Protein AF-A0A7S0R367-F1 (afdb_monomer_lite)

Radius of gyration: 34.99 Å; chains: 1; bounding box: 67×69×87 Å

Structure (mmCIF, N/CA/C/O backbone):
data_AF-A0A7S0R367-F1
#
_entry.id   AF-A0A7S0R367-F1
#
loop_
_atom_site.group_PDB
_atom_site.id
_atom_site.type_symbol
_atom_site.label_atom_id
_atom_site.label_alt_id
_atom_site.label_comp_id
_atom_site.label_asym_id
_atom_site.label_entity_id
_atom_site.label_seq_id
_atom_site.pdbx_PDB_ins_code
_atom_site.Cartn_x
_atom_site.Cartn_y
_atom_site.Cartn_z
_atom_site.occupancy
_atom_site.B_iso_or_equiv
_atom_site.auth_seq_id
_atom_site.auth_comp_id
_atom_site.auth_asym_id
_atom_site.auth_atom_id
_atom_site.pdbx_PDB_model_num
ATOM 1 N N . MET A 1 1 ? 7.361 -35.852 14.700 1.00 39.00 1 MET A N 1
ATOM 2 C CA . MET A 1 1 ? 6.882 -35.717 16.091 1.00 39.00 1 MET A CA 1
ATOM 3 C C . MET A 1 1 ? 5.449 -35.225 16.032 1.00 39.00 1 MET A C 1
ATOM 5 O O . MET A 1 1 ? 5.222 -34.092 15.642 1.00 39.00 1 MET A O 1
ATOM 9 N N . THR A 1 2 ? 4.489 -36.109 16.278 1.00 37.50 2 THR A N 1
ATOM 10 C CA . THR A 1 2 ? 3.053 -35.808 16.245 1.00 37.50 2 THR A CA 1
ATOM 11 C C . THR A 1 2 ? 2.622 -35.394 17.649 1.00 37.50 2 THR A C 1
ATOM 13 O O . THR A 1 2 ? 2.605 -36.235 18.549 1.00 37.50 2 THR A O 1
ATOM 16 N N . SER A 1 3 ? 2.343 -34.108 17.864 1.00 44.28 3 SER A N 1
ATOM 17 C CA . SER A 1 3 ? 1.790 -33.624 19.130 1.00 44.28 3 SER A CA 1
ATOM 18 C C . SER A 1 3 ? 0.394 -34.218 19.328 1.00 44.28 3 SER A C 1
ATOM 20 O O . SER A 1 3 ? -0.449 -34.173 18.431 1.00 44.28 3 SER A O 1
ATOM 22 N N . LYS A 1 4 ? 0.154 -34.829 20.494 1.00 57.72 4 LYS A N 1
ATOM 23 C CA . LYS A 1 4 ? -1.199 -35.236 20.883 1.00 57.72 4 LYS A CA 1
ATOM 24 C C . LYS A 1 4 ? -2.059 -33.972 21.025 1.00 57.72 4 LYS A C 1
ATOM 26 O O . LYS A 1 4 ? -1.587 -33.018 21.645 1.00 57.72 4 LYS A O 1
ATOM 31 N N . PRO A 1 5 ? -3.289 -33.947 20.485 1.00 58.41 5 PRO A N 1
ATOM 32 C CA . PRO A 1 5 ? -4.220 -32.860 20.755 1.00 58.41 5 PRO A CA 1
ATOM 33 C C . PRO A 1 5 ? -4.496 -32.813 22.263 1.00 58.41 5 PRO A C 1
ATOM 35 O O . PRO A 1 5 ? -4.835 -33.832 22.867 1.00 58.41 5 PRO A O 1
ATOM 38 N N . GLY A 1 6 ? -4.264 -31.649 22.871 1.00 65.44 6 GLY A N 1
ATOM 39 C CA . GLY A 1 6 ? -4.518 -31.424 24.291 1.00 65.44 6 GLY A CA 1
ATOM 40 C C . GLY A 1 6 ? -6.017 -31.481 24.617 1.00 65.44 6 GLY A C 1
ATOM 41 O O . GLY A 1 6 ? -6.842 -31.287 23.719 1.00 65.44 6 GLY A O 1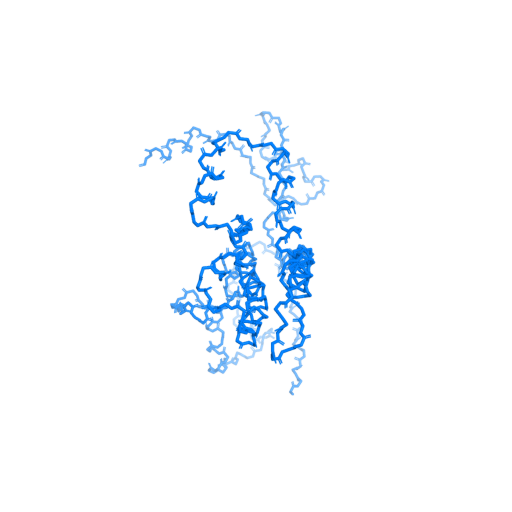
ATOM 42 N N . PRO A 1 7 ? -6.382 -31.761 25.880 1.00 68.00 7 PRO A N 1
ATOM 43 C CA . PRO A 1 7 ? -7.773 -31.759 26.316 1.00 68.00 7 PRO A CA 1
ATOM 44 C C . PRO A 1 7 ? -8.417 -30.38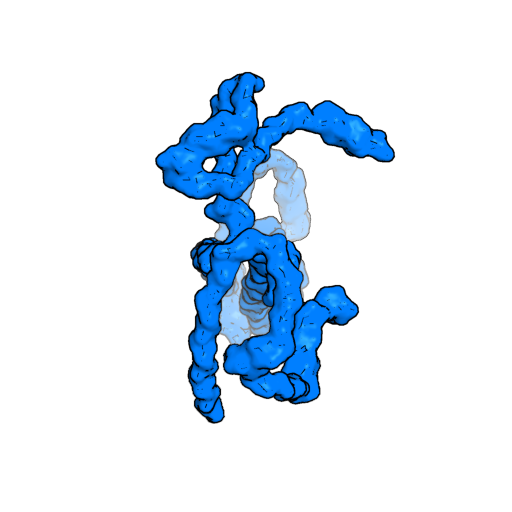8 26.073 1.00 68.00 7 PRO A C 1
ATOM 46 O O . PRO A 1 7 ? -7.798 -29.344 26.283 1.00 68.00 7 PRO A O 1
ATOM 49 N N . SER A 1 8 ? -9.666 -30.398 25.608 1.00 62.41 8 SER A N 1
ATOM 50 C CA . SER A 1 8 ? -10.466 -29.190 25.410 1.00 62.41 8 SER A CA 1
ATOM 51 C C . SER A 1 8 ? -10.676 -28.470 26.750 1.00 62.41 8 SER A C 1
ATOM 53 O O . SER A 1 8 ? -11.064 -29.133 27.716 1.00 62.41 8 SER A O 1
ATOM 55 N N . PRO A 1 9 ? -10.440 -27.147 26.829 1.00 67.81 9 PRO A N 1
ATOM 56 C CA . PRO A 1 9 ? -10.566 -26.405 28.077 1.00 67.81 9 PRO A CA 1
ATOM 57 C C . PRO A 1 9 ? -12.016 -26.429 28.597 1.00 67.81 9 PRO A C 1
ATOM 59 O O . PRO A 1 9 ? -12.952 -26.418 27.790 1.00 67.81 9 PRO A O 1
ATOM 62 N N . PRO A 1 10 ? -12.220 -26.467 29.927 1.00 67.50 10 PRO A N 1
ATOM 63 C CA . PRO A 1 10 ? -13.552 -26.431 30.518 1.00 67.50 10 PRO A CA 1
ATOM 64 C C . PRO A 1 10 ? -14.265 -25.097 30.218 1.00 67.50 10 PRO A C 1
ATOM 66 O O . PRO A 1 10 ? -13.603 -24.074 30.017 1.00 67.50 10 PRO A O 1
ATOM 69 N N . PRO A 1 11 ? -15.612 -25.089 30.181 1.00 66.56 11 PRO A N 1
ATOM 70 C CA . PRO A 1 11 ? -16.392 -23.884 29.922 1.00 66.56 11 PRO A CA 1
ATOM 71 C C . PRO A 1 11 ? -16.113 -22.812 30.981 1.00 66.56 11 PRO A C 1
ATOM 73 O O . PRO A 1 11 ? -16.044 -23.105 32.176 1.00 66.56 11 PRO A O 1
ATOM 76 N N . ALA A 1 12 ? -15.947 -21.566 30.529 1.00 57.69 12 ALA A N 1
ATOM 77 C CA . ALA A 1 12 ? -15.666 -20.438 31.407 1.00 57.69 12 ALA A CA 1
ATOM 78 C C . ALA A 1 12 ? -16.817 -20.241 32.415 1.00 57.69 12 ALA A C 1
ATOM 80 O O . ALA A 1 12 ? -17.984 -20.251 32.010 1.00 57.69 12 ALA A O 1
ATOM 81 N N . PRO A 1 13 ? -16.523 -20.060 33.715 1.00 56.72 13 PRO A N 1
ATOM 82 C CA . PRO A 1 13 ? -17.556 -19.858 34.721 1.00 56.72 13 PRO A CA 1
ATOM 83 C C . PRO A 1 13 ? -18.300 -18.545 34.451 1.00 56.72 13 PRO A C 1
ATOM 85 O O . PRO A 1 13 ? -17.723 -17.459 34.490 1.00 56.72 13 PRO A O 1
ATOM 88 N N . SER A 1 14 ? -19.600 -18.648 34.179 1.00 53.53 14 SER A N 1
ATOM 89 C CA . SER A 1 14 ? -20.510 -17.516 34.003 1.00 53.53 14 SER A CA 1
ATOM 90 C C . SER A 1 14 ? -20.825 -16.895 35.367 1.00 53.53 14 SER A C 1
ATOM 92 O O . SER A 1 14 ? -21.828 -17.222 36.001 1.00 53.53 14 SER A O 1
ATOM 94 N N . GLY A 1 15 ? -19.932 -16.045 35.869 1.00 54.00 15 GLY A N 1
ATOM 95 C CA . GLY A 1 15 ? -20.101 -15.394 37.163 1.00 54.00 15 GLY A CA 1
ATOM 96 C C . GLY A 1 15 ? -19.224 -14.157 37.291 1.00 54.00 15 GLY A C 1
ATOM 97 O O . GLY A 1 15 ? -18.002 -14.240 37.241 1.00 54.00 15 GLY A O 1
ATOM 98 N N . VAL A 1 16 ? -19.881 -13.011 37.452 1.00 51.69 16 VAL A N 1
ATOM 99 C CA . VAL A 1 16 ? -19.312 -11.668 37.602 1.00 51.69 16 VAL A CA 1
ATOM 100 C C . VAL A 1 16 ? -18.147 -11.651 38.600 1.00 51.69 16 VAL A C 1
ATOM 102 O O . VAL A 1 16 ? -18.322 -11.946 39.780 1.00 51.69 16 VAL A O 1
ATOM 105 N N . PHE A 1 17 ? -16.967 -11.298 38.084 1.00 50.25 17 PHE A N 1
ATOM 106 C CA . PHE A 1 17 ? -15.731 -10.878 38.753 1.00 50.25 17 PHE A CA 1
ATOM 107 C C . PHE A 1 17 ? -15.748 -10.840 40.295 1.00 50.25 17 PHE A C 1
ATOM 109 O O . PHE A 1 17 ? -15.768 -9.785 40.926 1.00 50.25 17 PHE A O 1
ATOM 116 N N . LYS A 1 18 ? -15.586 -12.008 40.911 1.00 51.91 18 LYS A N 1
ATOM 117 C CA . LYS A 1 18 ? -14.734 -12.158 42.092 1.00 51.91 18 LYS A CA 1
ATOM 118 C C . LYS A 1 18 ? -13.655 -13.145 41.691 1.00 51.91 18 LYS A C 1
ATOM 120 O O . LYS A 1 18 ? -13.923 -14.340 41.633 1.00 51.91 18 LYS A O 1
ATOM 125 N N . GLN A 1 19 ? -12.459 -12.652 41.368 1.00 55.91 19 GLN A N 1
ATOM 126 C CA . GLN A 1 19 ? -11.283 -13.510 41.225 1.00 55.91 19 GLN A CA 1
ATOM 127 C C . GLN A 1 19 ? -10.945 -14.077 42.608 1.00 55.91 19 GLN A C 1
ATOM 129 O O . GLN A 1 19 ? -10.087 -13.574 43.327 1.00 55.91 19 GLN A O 1
ATOM 134 N N . ALA A 1 20 ? -11.689 -15.105 43.010 1.00 60.06 20 ALA A N 1
ATOM 135 C CA . ALA A 1 20 ? -11.217 -16.063 43.979 1.00 60.06 20 ALA A CA 1
ATOM 136 C C . ALA A 1 20 ? -9.989 -16.706 43.340 1.00 60.06 20 ALA A C 1
ATOM 138 O O . ALA A 1 20 ? -10.079 -17.254 42.239 1.00 60.06 20 ALA A O 1
ATOM 139 N N . TYR A 1 21 ? -8.835 -16.555 43.982 1.00 67.56 21 TYR A N 1
ATOM 140 C CA . TYR A 1 21 ? -7.642 -17.301 43.617 1.00 67.56 21 TYR A CA 1
ATOM 141 C C . TYR A 1 21 ? -8.044 -18.773 43.467 1.00 67.56 21 TYR A C 1
ATOM 143 O O . TYR A 1 21 ? -8.548 -19.371 44.418 1.00 67.56 21 TYR A O 1
ATOM 151 N N . LEU A 1 22 ? -7.910 -19.316 42.254 1.00 71.38 22 LEU A N 1
ATOM 152 C CA . LEU A 1 22 ? -8.149 -20.734 42.009 1.00 71.38 22 LEU A CA 1
ATOM 153 C C . LEU A 1 22 ? -7.162 -21.516 42.869 1.00 71.38 22 LEU A C 1
ATOM 155 O O . LEU A 1 22 ? -5.975 -21.180 42.918 1.00 71.38 22 LEU A O 1
ATOM 159 N N . ASN A 1 23 ? -7.662 -22.523 43.580 1.00 82.69 23 ASN A N 1
ATOM 160 C CA . ASN A 1 23 ? -6.810 -23.331 44.427 1.00 82.69 23 ASN A CA 1
ATOM 161 C C . ASN A 1 23 ? -5.806 -24.083 43.541 1.00 82.69 23 ASN A C 1
ATOM 163 O O . ASN A 1 23 ? -6.154 -24.562 42.461 1.00 82.69 23 ASN A O 1
ATOM 167 N N . SER A 1 24 ? -4.544 -24.149 43.965 1.00 78.25 24 SER A N 1
ATOM 168 C CA . SER A 1 24 ? -3.465 -24.701 43.129 1.00 78.25 24 SER A CA 1
ATOM 169 C C . SER A 1 24 ? -3.715 -26.157 42.715 1.00 78.25 24 SER A C 1
ATOM 171 O O . SER A 1 24 ? -3.363 -26.545 41.604 1.00 78.25 24 SER A O 1
ATOM 173 N N . GLU A 1 25 ? -4.398 -26.928 43.565 1.00 83.00 25 GLU A N 1
ATOM 174 C CA . GLU A 1 25 ? -4.812 -28.307 43.290 1.00 83.00 25 GLU A CA 1
ATOM 175 C C . GLU A 1 25 ? -5.803 -28.392 42.117 1.00 83.00 25 GLU A C 1
ATOM 177 O O . GLU A 1 25 ? -5.625 -29.227 41.230 1.00 83.00 25 GLU A O 1
ATOM 182 N N . ASP A 1 26 ? -6.778 -27.480 42.044 1.00 81.69 26 ASP A N 1
ATOM 183 C CA . ASP A 1 26 ? -7.771 -27.435 40.961 1.00 81.69 26 ASP A CA 1
ATOM 184 C C . ASP A 1 26 ? -7.113 -27.074 39.620 1.00 81.69 26 ASP A C 1
ATOM 186 O O . ASP A 1 26 ? -7.440 -27.630 38.569 1.00 81.69 26 ASP A O 1
ATOM 190 N N . VAL A 1 27 ? -6.133 -26.163 39.648 1.00 77.56 27 VAL A N 1
ATOM 191 C CA . VAL A 1 27 ? -5.357 -25.783 38.458 1.00 77.56 27 VAL A CA 1
ATOM 192 C C . VAL A 1 27 ? -4.515 -26.962 37.966 1.00 77.56 27 VAL A C 1
ATOM 194 O O . VAL A 1 27 ? -4.503 -27.241 36.767 1.00 77.56 27 VAL A O 1
ATOM 197 N N . LEU A 1 28 ? -3.854 -27.690 38.870 1.00 80.69 28 LEU A N 1
ATOM 198 C CA . LEU A 1 28 ? -3.074 -28.885 38.530 1.00 80.69 28 LEU A CA 1
ATOM 199 C C . LEU A 1 28 ? -3.960 -30.021 38.002 1.00 80.69 28 LEU A C 1
ATOM 201 O O . LEU A 1 28 ? -3.538 -30.761 37.116 1.00 80.69 28 LEU A O 1
ATOM 205 N N . GLN A 1 29 ? -5.198 -30.149 38.486 1.00 82.62 29 GLN A N 1
ATOM 206 C CA . GLN A 1 29 ? -6.131 -31.163 37.993 1.00 82.62 29 GLN A CA 1
ATOM 207 C C . GLN A 1 29 ? -6.586 -30.885 36.552 1.00 82.62 29 GLN A C 1
ATOM 209 O O . GLN A 1 29 ? -6.737 -31.820 35.766 1.00 82.62 29 GLN A O 1
ATOM 214 N N . VAL A 1 30 ? -6.782 -29.612 36.188 1.00 80.81 30 VAL A N 1
ATOM 215 C CA . VAL A 1 30 ? -7.213 -29.219 34.835 1.00 80.81 30 VAL A CA 1
ATOM 216 C C . VAL A 1 30 ? -6.045 -29.168 33.848 1.00 80.81 30 VAL A C 1
ATOM 218 O O . VAL A 1 30 ? -6.178 -29.634 32.716 1.00 80.81 30 VAL A O 1
ATOM 221 N N . TYR A 1 31 ? -4.910 -28.597 34.253 1.00 78.94 31 TYR A N 1
ATOM 222 C CA . TYR A 1 31 ? -3.787 -28.301 33.356 1.00 78.94 31 TYR A CA 1
ATOM 223 C C . TYR A 1 31 ? -2.607 -29.278 33.484 1.00 78.94 31 TYR A C 1
ATOM 225 O O . TYR A 1 31 ? -1.708 -29.246 32.642 1.00 78.94 31 TYR A O 1
ATOM 233 N N . GLY A 1 32 ? -2.628 -30.173 34.475 1.00 89.00 32 GLY A N 1
ATOM 234 C CA . GLY A 1 32 ? -1.550 -31.119 34.767 1.00 89.00 32 GLY A CA 1
ATOM 235 C C . GLY A 1 32 ? -0.410 -30.511 35.589 1.00 89.00 32 GLY A C 1
ATOM 236 O O . GLY A 1 32 ? -0.455 -29.347 35.988 1.00 89.00 32 GLY A O 1
ATOM 237 N N . GLU A 1 33 ? 0.633 -31.311 35.841 1.00 87.31 33 GLU A N 1
ATOM 238 C CA . GLU A 1 33 ? 1.870 -30.821 36.457 1.00 87.31 33 GLU A CA 1
ATOM 239 C C . GLU A 1 33 ? 2.525 -29.763 35.567 1.00 87.31 33 GLU A C 1
ATOM 241 O O . GLU A 1 33 ? 2.711 -29.956 34.362 1.00 87.31 33 GLU A O 1
ATOM 246 N N . TRP A 1 34 ? 2.895 -28.634 36.170 1.00 83.19 34 TRP A N 1
ATOM 247 C CA . TRP A 1 34 ? 3.627 -27.600 35.459 1.00 83.19 34 TRP A CA 1
ATOM 248 C C . TRP A 1 34 ? 5.013 -28.121 35.078 1.00 83.19 34 TRP A C 1
ATOM 250 O O . TRP A 1 34 ? 5.847 -28.404 35.938 1.00 83.19 34 TRP A O 1
ATOM 260 N N . VAL A 1 35 ? 5.264 -28.217 33.776 1.00 87.62 35 VAL A N 1
ATOM 261 C CA . VAL A 1 35 ? 6.594 -28.504 33.245 1.00 87.62 35 VAL A CA 1
ATOM 262 C C . VAL A 1 35 ? 7.254 -27.167 32.903 1.00 87.62 35 VAL A C 1
ATOM 264 O O . VAL A 1 35 ? 6.678 -26.406 32.116 1.00 87.62 35 VAL A O 1
ATOM 267 N N . PRO A 1 36 ? 8.437 -26.848 33.465 1.00 87.56 36 PRO A N 1
ATOM 268 C CA . PRO A 1 36 ? 9.155 -25.642 33.082 1.00 87.56 36 PRO A CA 1
ATOM 269 C C . PRO A 1 36 ? 9.416 -25.656 31.571 1.00 87.56 36 PRO A C 1
ATOM 271 O O . PRO A 1 36 ? 9.851 -26.686 31.045 1.00 87.56 36 PRO A O 1
ATOM 274 N N . PRO A 1 37 ? 9.164 -24.542 30.856 1.00 88.56 37 PRO A N 1
ATOM 275 C CA . PRO A 1 37 ? 9.486 -24.467 29.440 1.00 88.56 37 PRO A CA 1
ATOM 276 C C . PRO A 1 37 ? 10.985 -24.686 29.254 1.00 88.56 37 PRO A C 1
ATOM 278 O O . PRO A 1 37 ? 11.798 -24.253 30.077 1.00 88.56 37 PRO A O 1
ATOM 281 N N . SER A 1 38 ? 11.359 -25.339 28.157 1.00 95.06 38 SER A N 1
ATOM 282 C CA . SER A 1 38 ? 12.775 -25.450 27.812 1.00 95.06 38 SER A CA 1
ATOM 283 C C . SER A 1 38 ? 13.382 -24.055 27.634 1.00 95.06 38 SER A C 1
ATOM 285 O O . SER A 1 38 ? 12.693 -23.123 27.223 1.00 95.06 38 SER A O 1
ATOM 287 N N . GLU A 1 39 ? 14.680 -23.890 27.900 1.00 93.44 39 GLU A N 1
ATOM 288 C CA . GLU A 1 39 ? 15.356 -22.587 27.775 1.00 93.44 39 GLU A CA 1
ATOM 289 C C . GLU A 1 39 ? 15.143 -21.953 26.388 1.00 93.44 39 GLU A C 1
ATOM 291 O O . GLU A 1 39 ? 14.904 -20.753 26.276 1.00 93.44 39 GLU A O 1
ATOM 296 N N . LYS A 1 40 ? 15.118 -22.774 25.329 1.00 92.69 40 LYS A N 1
ATOM 297 C CA . LYS A 1 40 ? 14.822 -22.325 23.962 1.00 92.69 40 LYS A CA 1
ATOM 298 C C . LYS A 1 40 ? 13.388 -21.825 23.803 1.00 92.69 40 LYS A C 1
ATOM 300 O O . LYS A 1 40 ? 13.175 -20.792 23.180 1.00 92.69 40 LYS A O 1
ATOM 305 N N . GLU A 1 41 ? 12.401 -22.530 24.349 1.00 88.12 41 GLU A N 1
ATOM 306 C CA . GLU A 1 41 ? 11.001 -22.084 24.311 1.00 88.12 41 GLU A CA 1
ATOM 307 C C . GLU A 1 41 ? 10.788 -20.838 25.165 1.00 88.12 41 GLU A C 1
ATOM 309 O O . GLU A 1 41 ? 10.048 -19.944 24.762 1.00 88.12 41 GLU A O 1
ATOM 314 N N . ALA A 1 42 ? 11.463 -20.753 26.313 1.00 86.81 42 ALA A N 1
ATOM 315 C CA . ALA A 1 42 ? 11.452 -19.580 27.170 1.00 86.81 42 ALA A CA 1
ATOM 316 C C . ALA A 1 42 ? 12.050 -18.370 26.444 1.00 86.81 42 ALA A C 1
ATOM 318 O O . ALA A 1 42 ? 11.422 -17.318 26.445 1.00 86.81 42 ALA A O 1
ATOM 319 N N . GLN A 1 43 ? 13.184 -18.526 25.752 1.00 86.75 43 GLN A N 1
ATOM 320 C CA . GLN A 1 43 ? 13.782 -17.473 24.923 1.00 86.75 43 GLN A CA 1
ATOM 321 C C . GLN A 1 43 ? 12.875 -17.070 23.756 1.00 86.75 43 GLN A C 1
ATOM 323 O O . GLN A 1 43 ? 12.659 -15.883 23.540 1.00 86.75 43 GLN A O 1
ATOM 328 N N . VAL A 1 44 ? 12.289 -18.027 23.027 1.00 83.94 44 VAL A N 1
ATOM 329 C CA . VAL A 1 44 ? 11.355 -17.721 21.927 1.00 83.94 44 VAL A CA 1
ATOM 330 C C . VAL A 1 44 ? 10.130 -16.979 22.451 1.00 83.94 44 VAL A C 1
ATOM 332 O O . VAL A 1 44 ? 9.723 -15.978 21.867 1.00 83.94 44 VAL A O 1
ATOM 335 N N . LYS A 1 45 ? 9.549 -17.435 23.565 1.00 84.50 45 LYS A N 1
ATOM 336 C CA . LYS A 1 45 ? 8.388 -16.790 24.179 1.00 84.50 45 LYS A CA 1
ATOM 337 C C . LYS A 1 45 ? 8.744 -15.410 24.719 1.00 84.50 45 LYS A C 1
ATOM 339 O O . LYS A 1 45 ? 7.969 -14.493 24.492 1.00 84.50 45 LYS A O 1
ATOM 344 N N . TYR A 1 46 ? 9.908 -15.264 25.354 1.00 81.44 46 TYR A N 1
ATOM 345 C CA . TYR A 1 46 ? 10.444 -13.992 25.833 1.00 81.44 46 TYR A CA 1
ATOM 346 C C . TYR A 1 46 ? 10.623 -13.006 24.681 1.00 81.44 46 TYR A C 1
ATOM 348 O O . TYR A 1 46 ? 10.038 -11.935 24.731 1.00 81.44 46 TYR A O 1
ATOM 356 N N . HIS A 1 47 ? 11.309 -13.387 23.600 1.00 78.38 47 HIS A N 1
ATOM 357 C CA . HIS A 1 47 ? 11.436 -12.533 22.418 1.00 78.38 47 HIS A CA 1
ATOM 358 C C . HIS A 1 47 ? 10.080 -12.219 21.781 1.00 78.38 47 HIS A C 1
ATOM 360 O O . HIS A 1 47 ? 9.872 -11.107 21.327 1.00 78.38 47 HIS A O 1
ATOM 366 N N . THR A 1 48 ? 9.131 -13.160 21.775 1.00 75.81 48 THR A N 1
ATOM 367 C CA . THR A 1 48 ? 7.790 -12.921 21.211 1.00 75.81 48 THR A CA 1
ATOM 368 C C . THR A 1 48 ? 6.940 -11.984 22.078 1.00 75.81 48 THR A C 1
ATOM 370 O O . THR A 1 48 ? 6.022 -11.358 21.555 1.00 75.81 48 THR A O 1
ATOM 373 N N . SER A 1 49 ? 7.191 -11.915 23.390 1.00 73.12 49 SER A N 1
ATOM 374 C CA . SER A 1 49 ? 6.416 -11.097 24.333 1.00 73.12 49 SER A CA 1
ATOM 375 C C . SER A 1 49 ? 7.106 -9.807 24.784 1.00 73.12 49 SER A C 1
ATOM 377 O O . SER A 1 49 ? 6.428 -8.926 25.298 1.00 73.12 49 SER A O 1
ATOM 379 N N . HIS A 1 50 ? 8.426 -9.696 24.617 1.00 71.00 50 HIS A N 1
ATOM 380 C CA . HIS A 1 50 ? 9.252 -8.545 25.009 1.00 71.00 50 HIS A CA 1
ATOM 381 C C . HIS A 1 50 ? 9.922 -7.878 23.803 1.00 71.00 50 HIS A C 1
ATOM 383 O O . HIS A 1 50 ? 10.898 -7.143 23.959 1.00 71.00 50 HIS A O 1
ATOM 389 N N . THR A 1 51 ? 9.374 -8.092 22.607 1.00 59.62 51 THR A N 1
ATOM 390 C CA . THR A 1 51 ? 9.786 -7.465 21.346 1.00 59.62 51 THR A CA 1
ATOM 391 C C . THR A 1 51 ? 9.969 -5.946 21.471 1.00 59.62 51 THR A C 1
ATOM 393 O O . THR A 1 51 ? 10.862 -5.381 20.856 1.00 59.62 51 THR A O 1
ATOM 396 N N . HIS A 1 52 ? 9.214 -5.289 22.353 1.00 57.19 52 HIS A N 1
ATOM 397 C CA . HIS A 1 52 ? 9.240 -3.838 22.562 1.00 57.19 52 HIS A CA 1
ATOM 398 C C . HIS A 1 52 ? 10.536 -3.275 23.186 1.00 57.19 52 HIS A C 1
ATOM 400 O O . HIS A 1 52 ? 10.742 -2.061 23.138 1.00 57.19 52 HIS A O 1
ATOM 406 N N . HIS A 1 53 ? 11.370 -4.107 23.824 1.00 58.94 53 HIS A N 1
ATOM 407 C CA . HIS A 1 53 ? 12.521 -3.643 24.617 1.00 58.94 53 HIS A CA 1
ATOM 408 C C . HIS A 1 53 ? 13.883 -3.885 23.969 1.00 58.94 53 HIS A C 1
ATOM 410 O O . HIS A 1 53 ? 14.855 -3.232 24.356 1.00 58.94 53 HIS A O 1
ATOM 416 N N . ASP A 1 54 ? 13.958 -4.764 22.973 1.00 60.75 54 ASP A N 1
ATOM 417 C CA . ASP A 1 54 ? 15.167 -4.910 22.177 1.00 60.75 54 ASP A CA 1
ATOM 418 C C . ASP A 1 54 ? 15.192 -3.768 21.159 1.00 60.75 54 ASP A C 1
ATOM 420 O O . ASP A 1 54 ? 14.265 -3.591 20.368 1.00 60.75 54 ASP A O 1
ATOM 424 N N . THR A 1 55 ? 16.240 -2.942 21.186 1.00 59.06 55 THR A N 1
ATOM 425 C CA . THR A 1 55 ? 16.455 -1.932 20.148 1.00 59.06 55 THR A CA 1
ATOM 426 C C . THR A 1 55 ? 16.531 -2.640 18.805 1.00 59.06 55 THR A C 1
ATOM 428 O O . THR A 1 55 ? 17.542 -3.268 18.490 1.00 59.06 55 THR A O 1
ATOM 431 N N . TYR A 1 56 ? 15.456 -2.560 18.026 1.00 60.81 56 TYR A N 1
ATOM 432 C CA . TYR A 1 56 ? 15.428 -3.117 16.687 1.00 60.81 56 TYR A CA 1
ATOM 433 C C . TYR A 1 56 ? 16.525 -2.461 15.859 1.00 60.81 56 TYR A C 1
ATOM 435 O O . TYR A 1 56 ? 16.463 -1.269 15.544 1.00 60.81 56 TYR A O 1
ATOM 443 N N . GLU A 1 57 ? 17.526 -3.243 15.468 1.00 75.81 57 GLU A N 1
ATOM 444 C CA . GLU A 1 57 ? 18.378 -2.834 14.367 1.00 75.81 57 GLU A CA 1
ATOM 445 C C . GLU A 1 57 ? 17.482 -2.669 13.136 1.00 75.81 57 GLU A C 1
ATOM 447 O O . GLU A 1 57 ? 16.762 -3.585 12.731 1.00 75.81 57 GLU A O 1
ATOM 452 N N . VAL A 1 58 ? 17.510 -1.481 12.529 1.00 76.12 58 VAL A N 1
ATOM 453 C CA . VAL A 1 58 ? 16.665 -1.135 11.371 1.00 76.12 58 VAL A CA 1
ATOM 454 C C . VAL A 1 58 ? 16.838 -2.141 10.220 1.00 76.12 58 VAL A C 1
ATOM 456 O O . VAL A 1 58 ? 15.917 -2.360 9.439 1.00 76.12 58 VAL A O 1
ATOM 459 N N . SER A 1 59 ? 18.001 -2.791 10.138 1.00 78.81 59 SER A N 1
ATOM 460 C CA . SER A 1 59 ? 18.340 -3.823 9.155 1.00 78.81 59 SER A CA 1
ATOM 461 C C . SER A 1 59 ? 17.669 -5.182 9.394 1.00 78.81 59 SER A C 1
ATOM 463 O O . SER A 1 59 ? 17.510 -5.943 8.439 1.00 78.81 59 SER A O 1
ATOM 465 N N . THR A 1 60 ? 17.291 -5.514 10.632 1.00 81.50 60 THR A N 1
ATOM 466 C CA . THR A 1 60 ? 16.736 -6.831 10.995 1.00 81.50 60 THR A CA 1
ATOM 467 C C . THR A 1 60 ? 15.228 -6.804 11.223 1.00 81.50 60 THR A C 1
ATOM 469 O O . THR A 1 60 ? 14.589 -7.856 11.135 1.00 81.50 60 THR A O 1
ATOM 472 N N . CYS A 1 61 ? 14.654 -5.617 11.447 1.00 81.44 61 CYS A N 1
ATOM 473 C CA . CYS A 1 61 ? 13.219 -5.424 11.632 1.00 81.44 61 CYS A CA 1
ATOM 474 C C . CYS A 1 61 ? 12.430 -5.927 10.415 1.00 81.44 61 CYS A C 1
ATOM 476 O O . CYS A 1 61 ? 12.587 -5.447 9.286 1.00 81.44 61 CYS A O 1
ATOM 478 N N . LYS A 1 62 ? 11.560 -6.917 10.636 1.00 84.38 62 LYS A N 1
ATOM 479 C CA . LYS A 1 62 ? 10.666 -7.422 9.595 1.00 84.38 62 LYS A CA 1
ATOM 480 C C . LYS A 1 62 ? 9.387 -6.602 9.609 1.00 84.38 62 LYS A C 1
ATOM 482 O O . LYS A 1 62 ? 8.878 -6.208 10.649 1.00 84.38 62 LYS A O 1
ATOM 487 N N . THR A 1 63 ? 8.768 -6.444 8.442 1.00 84.44 63 THR A N 1
ATOM 488 C CA . THR A 1 63 ? 7.467 -5.763 8.328 1.00 84.44 63 THR A CA 1
ATOM 489 C C . THR A 1 63 ? 6.369 -6.401 9.185 1.00 84.44 63 THR A C 1
ATOM 491 O O . THR A 1 63 ? 5.425 -5.718 9.554 1.00 84.44 63 THR A O 1
ATOM 494 N N . GLY A 1 64 ? 6.486 -7.692 9.520 1.00 79.69 64 GLY A N 1
ATOM 495 C CA . GLY A 1 64 ? 5.559 -8.379 10.425 1.00 79.69 64 GLY A CA 1
ATOM 496 C C . GLY A 1 64 ? 5.710 -7.990 11.899 1.00 79.69 64 GLY A C 1
ATOM 497 O O . GLY A 1 64 ? 4.751 -8.139 12.653 1.00 79.69 64 GLY A O 1
ATOM 498 N N . ASP A 1 65 ? 6.864 -7.455 12.297 1.00 81.19 65 ASP A N 1
ATOM 499 C CA . ASP A 1 65 ? 7.113 -6.996 13.668 1.00 81.19 65 ASP A CA 1
ATOM 500 C C . ASP A 1 65 ? 6.368 -5.674 13.928 1.00 81.19 65 ASP A C 1
ATOM 502 O O . ASP A 1 65 ? 5.931 -5.397 15.039 1.00 81.19 65 ASP A O 1
ATOM 506 N N . LEU A 1 66 ? 6.068 -4.917 12.864 1.00 82.81 66 LEU A N 1
ATOM 507 C CA . LEU A 1 66 ? 5.289 -3.675 12.917 1.00 82.81 66 LEU A CA 1
ATOM 508 C C . LEU A 1 66 ? 3.787 -3.881 13.161 1.00 82.81 66 LEU A C 1
ATOM 510 O O . LEU A 1 66 ? 3.043 -2.903 13.235 1.00 82.81 66 LEU A O 1
ATOM 514 N N . LYS A 1 67 ? 3.322 -5.131 13.293 1.00 77.31 67 LYS A N 1
ATOM 515 C CA . LYS A 1 67 ? 1.922 -5.446 13.624 1.00 77.31 67 LYS A CA 1
ATOM 516 C C . LYS A 1 67 ? 1.463 -4.778 14.925 1.00 77.31 67 LYS A C 1
ATOM 518 O O . LYS A 1 67 ? 0.279 -4.500 15.080 1.00 77.31 67 LYS A O 1
ATOM 523 N N . GLU A 1 68 ? 2.395 -4.519 15.841 1.00 76.75 68 GLU A N 1
ATOM 524 C CA . GLU A 1 68 ? 2.136 -3.926 17.156 1.00 76.75 68 GLU A CA 1
ATOM 525 C C . GLU A 1 68 ? 1.698 -2.458 17.061 1.00 76.75 68 GLU A C 1
ATOM 527 O O . GLU A 1 68 ? 0.861 -2.013 17.838 1.00 76.75 68 GLU A O 1
ATOM 532 N N . PHE A 1 69 ? 2.169 -1.725 16.045 1.00 84.56 69 PHE A N 1
ATOM 533 C CA . PHE A 1 69 ? 1.725 -0.354 15.753 1.00 84.56 69 PHE A CA 1
ATOM 534 C C . PHE A 1 69 ? 0.362 -0.309 15.048 1.00 84.56 69 PHE A C 1
ATOM 536 O O . PHE A 1 69 ? -0.140 0.756 14.680 1.00 84.56 69 PHE A O 1
ATOM 543 N N . GLY A 1 70 ? -0.243 -1.473 14.830 1.00 84.75 70 GLY A N 1
ATOM 544 C CA . GLY A 1 70 ? -1.518 -1.634 14.167 1.00 84.75 70 GLY A CA 1
ATOM 545 C C . GLY A 1 70 ? -1.393 -2.015 12.689 1.00 84.75 70 GLY A C 1
ATOM 546 O O . GLY A 1 70 ? -0.365 -1.806 12.033 1.00 84.75 70 GLY A O 1
ATOM 547 N N . PRO A 1 71 ? -2.481 -2.562 12.128 1.00 82.25 71 PRO A N 1
ATOM 548 C CA . PRO A 1 71 ? -2.489 -3.126 10.782 1.00 82.25 71 PRO A CA 1
ATOM 549 C C . PRO A 1 71 ? -2.223 -2.092 9.682 1.00 82.25 71 PRO A C 1
ATOM 551 O O . PRO A 1 71 ? -1.645 -2.430 8.650 1.00 82.25 71 PRO A O 1
ATOM 554 N N . ALA A 1 72 ? -2.601 -0.829 9.906 1.00 84.75 72 ALA A N 1
ATOM 555 C CA . ALA A 1 72 ? -2.390 0.253 8.949 1.00 84.75 72 ALA A CA 1
ATOM 556 C C . ALA A 1 72 ? -0.897 0.544 8.719 1.00 84.75 72 ALA A C 1
ATOM 558 O O . ALA A 1 72 ? -0.459 0.632 7.571 1.00 84.75 72 ALA A O 1
ATOM 559 N N . HIS A 1 73 ? -0.104 0.626 9.793 1.00 88.00 73 HIS A N 1
ATOM 560 C CA . HIS A 1 73 ? 1.342 0.836 9.701 1.00 88.00 73 HIS A CA 1
ATOM 561 C C . HIS A 1 73 ? 2.016 -0.334 8.985 1.00 88.00 73 HIS A C 1
ATOM 563 O O . HIS A 1 73 ? 2.778 -0.132 8.041 1.00 88.00 73 HIS A O 1
ATOM 569 N N . MET A 1 74 ? 1.666 -1.567 9.360 1.00 85.50 74 MET A N 1
ATOM 570 C CA . MET A 1 74 ? 2.156 -2.767 8.684 1.00 85.50 74 MET A CA 1
ATOM 571 C C . MET A 1 74 ? 1.869 -2.725 7.169 1.00 85.50 74 MET A C 1
ATOM 573 O O . MET A 1 74 ? 2.773 -2.957 6.363 1.00 85.50 74 MET A O 1
ATOM 577 N N . LEU A 1 75 ? 0.635 -2.393 6.766 1.00 84.62 75 LEU A N 1
ATOM 578 C CA . LEU A 1 75 ? 0.235 -2.313 5.357 1.00 84.62 75 LEU A CA 1
ATOM 579 C C . LEU A 1 75 ? 1.022 -1.238 4.590 1.00 84.62 75 LEU A C 1
ATOM 581 O O . LEU A 1 75 ? 1.446 -1.475 3.459 1.00 84.62 75 LEU A O 1
ATOM 585 N N . TYR A 1 76 ? 1.266 -0.086 5.219 1.00 89.19 76 TYR A N 1
ATOM 586 C CA . TYR A 1 76 ? 2.065 0.998 4.649 1.00 89.19 76 TYR A CA 1
ATOM 587 C C . TYR A 1 76 ? 3.509 0.565 4.348 1.00 89.19 76 TYR A C 1
ATOM 589 O O . TYR A 1 76 ? 4.012 0.792 3.247 1.00 89.19 76 TYR A O 1
ATOM 597 N N . PHE A 1 77 ? 4.170 -0.128 5.278 1.00 91.19 77 PHE A N 1
ATOM 598 C CA . PHE A 1 77 ? 5.535 -0.611 5.045 1.00 91.19 77 PHE A CA 1
ATOM 599 C C . PHE A 1 77 ? 5.603 -1.741 4.016 1.00 91.19 77 PHE A C 1
ATOM 601 O O . PHE A 1 77 ? 6.556 -1.798 3.234 1.00 91.19 77 PHE A O 1
ATOM 608 N N . TYR A 1 78 ? 4.586 -2.608 3.949 1.00 86.56 78 TYR A N 1
ATOM 609 C CA . TYR A 1 78 ? 4.463 -3.549 2.834 1.00 86.56 78 TYR A CA 1
ATOM 610 C C . TYR A 1 78 ? 4.373 -2.810 1.500 1.00 86.56 78 TYR A C 1
ATOM 612 O O . TYR A 1 78 ? 5.127 -3.130 0.583 1.00 86.56 78 TYR A O 1
ATOM 620 N N . PHE A 1 79 ? 3.512 -1.795 1.405 1.00 86.75 79 PHE A N 1
ATOM 621 C CA . PHE A 1 79 ? 3.393 -0.970 0.208 1.00 86.75 79 PHE A CA 1
ATOM 622 C C . PHE A 1 79 ? 4.741 -0.355 -0.199 1.00 86.75 79 PHE A C 1
ATOM 624 O O . PHE A 1 79 ? 5.166 -0.548 -1.336 1.00 86.75 79 PHE A O 1
ATOM 631 N N . LEU A 1 80 ? 5.462 0.290 0.726 1.00 91.00 80 LEU A N 1
ATOM 632 C CA . LEU A 1 80 ? 6.783 0.867 0.445 1.00 91.00 80 LEU A CA 1
ATOM 633 C C . LEU A 1 80 ? 7.788 -0.175 -0.056 1.00 91.00 80 LEU A C 1
ATOM 635 O O . LEU A 1 80 ? 8.483 0.064 -1.042 1.00 91.00 80 LEU A O 1
ATOM 639 N N . LYS A 1 81 ? 7.845 -1.347 0.587 1.00 89.56 81 LYS A N 1
ATOM 640 C CA . LYS A 1 81 ? 8.745 -2.436 0.190 1.00 89.56 81 LYS A CA 1
ATOM 641 C C . LYS A 1 81 ? 8.466 -2.901 -1.239 1.00 89.56 81 LYS A C 1
ATOM 643 O O . LYS A 1 81 ? 9.399 -3.057 -2.023 1.00 89.56 81 LYS A O 1
ATOM 648 N N . TYR A 1 82 ? 7.200 -3.118 -1.589 1.00 86.75 82 TYR A N 1
ATOM 649 C CA . TYR A 1 82 ? 6.832 -3.557 -2.936 1.00 86.75 82 TYR A CA 1
ATOM 650 C C . TYR A 1 82 ? 7.044 -2.464 -3.984 1.00 86.75 82 TYR A C 1
ATOM 652 O O . TYR A 1 82 ? 7.525 -2.761 -5.077 1.00 86.75 82 TYR A O 1
ATOM 660 N N . MET A 1 83 ? 6.762 -1.204 -3.644 1.00 86.50 83 MET A N 1
ATOM 661 C CA . MET A 1 83 ? 7.046 -0.067 -4.520 1.00 86.50 83 MET A CA 1
ATOM 662 C C . MET A 1 83 ? 8.542 0.074 -4.794 1.00 86.50 83 MET A C 1
ATOM 664 O O . MET A 1 83 ? 8.926 0.258 -5.944 1.00 86.50 83 MET A O 1
ATOM 668 N N . ALA A 1 84 ? 9.394 -0.088 -3.780 1.00 91.44 84 ALA A N 1
ATOM 669 C CA . ALA A 1 84 ? 10.843 -0.059 -3.955 1.00 91.44 84 ALA A CA 1
ATOM 670 C C . ALA A 1 84 ? 11.332 -1.170 -4.898 1.00 91.44 84 ALA A C 1
ATOM 672 O O . ALA A 1 84 ? 12.140 -0.908 -5.785 1.00 91.44 84 ALA A O 1
ATOM 673 N N . VAL A 1 85 ? 10.809 -2.394 -4.757 1.00 87.19 85 VAL A N 1
ATOM 674 C CA . VAL A 1 85 ? 11.146 -3.511 -5.658 1.00 87.19 85 VAL A CA 1
ATOM 675 C C . VAL A 1 85 ? 10.723 -3.208 -7.093 1.00 87.19 85 VAL A C 1
ATOM 677 O O . VAL A 1 85 ? 11.495 -3.456 -8.017 1.00 87.19 85 VAL A O 1
ATOM 680 N N . VAL A 1 86 ? 9.531 -2.647 -7.301 1.00 84.56 86 VAL A N 1
ATOM 681 C CA . VAL A 1 86 ? 9.044 -2.355 -8.653 1.00 84.56 86 VAL A CA 1
ATOM 682 C C . VAL A 1 86 ? 9.733 -1.174 -9.293 1.00 84.56 86 VAL A C 1
ATOM 684 O O . VAL A 1 86 ? 10.122 -1.290 -10.449 1.00 84.56 86 VAL A O 1
ATOM 687 N N . PHE A 1 87 ? 9.964 -0.081 -8.572 1.00 87.38 87 PHE A N 1
ATOM 688 C CA . PHE A 1 87 ? 10.791 1.000 -9.100 1.00 87.38 87 PHE A CA 1
ATOM 689 C C . PHE A 1 87 ? 12.220 0.531 -9.362 1.00 87.38 87 PHE A C 1
ATOM 691 O O . PHE A 1 87 ? 12.793 0.895 -10.382 1.00 87.38 87 PHE A O 1
ATOM 698 N N . GLY A 1 88 ? 12.766 -0.342 -8.512 1.00 89.75 88 GLY A N 1
ATOM 699 C CA . GLY A 1 88 ? 14.051 -0.990 -8.753 1.00 89.75 88 GLY A CA 1
ATOM 700 C C . GLY A 1 88 ? 14.056 -1.806 -10.047 1.00 89.75 88 GLY A C 1
ATOM 701 O O . GLY A 1 88 ? 14.963 -1.651 -10.858 1.00 89.75 88 GLY A O 1
ATOM 702 N N . ALA A 1 89 ? 13.029 -2.623 -10.287 1.00 85.69 89 ALA A N 1
ATOM 703 C CA . ALA A 1 89 ? 12.903 -3.420 -11.508 1.00 85.69 89 ALA A CA 1
ATOM 704 C C . ALA A 1 89 ? 12.677 -2.553 -12.760 1.00 85.69 89 ALA A C 1
ATOM 706 O O . ALA A 1 89 ? 13.332 -2.766 -13.779 1.00 85.69 89 ALA A O 1
ATOM 707 N N . LEU A 1 90 ? 11.794 -1.554 -12.677 1.00 82.12 90 LEU A N 1
ATOM 708 C CA . LEU A 1 90 ? 11.508 -0.604 -13.756 1.00 82.12 90 LEU A CA 1
ATOM 709 C C . LEU A 1 90 ? 12.677 0.328 -14.056 1.00 82.12 90 LEU A C 1
ATOM 711 O O . LEU A 1 90 ? 12.768 0.813 -15.172 1.00 82.12 90 LEU A O 1
ATOM 715 N N . ALA A 1 91 ? 13.566 0.583 -13.099 1.00 84.31 91 ALA A N 1
ATOM 716 C CA . ALA A 1 91 ? 14.808 1.298 -13.356 1.00 84.31 91 ALA A CA 1
ATOM 717 C C . ALA A 1 91 ? 15.862 0.357 -13.953 1.00 84.31 91 ALA A C 1
ATOM 719 O O . ALA A 1 91 ? 16.466 0.672 -14.974 1.00 84.31 91 ALA A O 1
ATOM 720 N N . ALA A 1 92 ? 16.063 -0.818 -13.350 1.00 86.88 92 ALA A N 1
ATOM 721 C CA . ALA A 1 92 ? 17.128 -1.738 -13.729 1.00 86.88 92 ALA A CA 1
ATOM 722 C C . ALA A 1 92 ? 16.930 -2.343 -15.122 1.00 86.88 92 ALA A C 1
ATOM 724 O O . ALA A 1 92 ? 17.893 -2.426 -15.878 1.00 86.88 92 ALA A O 1
ATOM 725 N N . VAL A 1 93 ? 15.712 -2.758 -15.488 1.00 84.56 93 VAL A N 1
ATOM 726 C CA . VAL A 1 93 ? 15.471 -3.435 -16.774 1.00 84.56 93 VAL A CA 1
ATOM 727 C C . VAL A 1 93 ? 15.729 -2.499 -17.966 1.00 84.56 93 VAL A C 1
ATOM 729 O O . VAL A 1 93 ? 16.552 -2.856 -18.811 1.00 84.56 93 VAL A O 1
ATOM 732 N N . PRO A 1 94 ? 15.134 -1.292 -18.048 1.00 80.25 94 PRO A N 1
ATOM 733 C CA . PRO A 1 94 ? 15.442 -0.345 -19.116 1.00 80.25 94 PRO A CA 1
ATOM 734 C C . PRO A 1 94 ? 16.887 0.144 -19.064 1.00 80.25 94 PRO A C 1
ATOM 736 O O . PRO A 1 94 ? 17.520 0.229 -20.114 1.00 80.25 94 PRO A O 1
ATOM 739 N N . ALA A 1 95 ? 17.441 0.403 -17.871 1.00 78.56 95 ALA A N 1
ATOM 740 C CA . ALA A 1 95 ? 18.834 0.826 -17.741 1.00 78.56 95 ALA A CA 1
ATOM 741 C C . ALA A 1 95 ? 19.803 -0.235 -18.275 1.00 78.56 95 ALA A C 1
ATOM 743 O O . ALA A 1 95 ? 20.725 0.102 -19.007 1.00 78.56 95 ALA A O 1
ATOM 744 N N . LEU A 1 96 ? 19.585 -1.521 -17.978 1.00 83.69 96 LEU A N 1
ATOM 745 C CA . LEU A 1 96 ? 20.418 -2.606 -18.501 1.00 83.69 96 LEU A CA 1
ATOM 746 C C . LEU A 1 96 ? 20.342 -2.697 -20.025 1.00 83.69 96 LEU A C 1
ATOM 748 O O . LEU A 1 96 ? 21.377 -2.826 -20.673 1.00 83.69 96 LEU A O 1
ATOM 752 N N . VAL A 1 97 ? 19.145 -2.586 -20.609 1.00 82.56 97 VAL A N 1
ATOM 753 C CA . VAL A 1 97 ? 18.995 -2.584 -22.072 1.00 82.56 97 VAL A CA 1
ATOM 754 C C . VAL A 1 97 ? 19.708 -1.378 -22.689 1.00 82.56 97 VAL A C 1
ATOM 756 O O . VAL A 1 97 ? 20.431 -1.536 -23.671 1.00 82.56 97 VAL A O 1
ATOM 759 N N . GLN A 1 98 ? 19.577 -0.192 -22.091 1.00 74.31 98 GLN A N 1
ATOM 760 C CA . GLN A 1 98 ? 20.284 1.012 -22.534 1.00 74.31 98 GLN A CA 1
ATOM 761 C C . GLN A 1 98 ? 21.805 0.860 -22.431 1.00 74.31 98 GLN A C 1
ATOM 763 O O . GLN A 1 98 ? 22.508 1.202 -23.376 1.00 74.31 98 GLN A O 1
ATOM 768 N N . ILE A 1 99 ? 22.317 0.297 -21.332 1.00 78.69 99 ILE A N 1
ATOM 769 C CA . ILE A 1 99 ? 23.748 0.027 -21.144 1.00 78.69 99 ILE A CA 1
ATOM 770 C C . ILE A 1 99 ? 24.258 -0.952 -22.206 1.00 78.69 99 ILE A C 1
ATOM 772 O O . ILE A 1 99 ? 25.317 -0.721 -22.781 1.00 78.69 99 ILE A O 1
ATOM 776 N N . ILE A 1 100 ? 23.514 -2.023 -22.505 1.00 79.31 100 ILE A N 1
ATOM 777 C CA . ILE A 1 100 ? 23.894 -2.995 -23.543 1.00 79.31 100 ILE A CA 1
ATOM 778 C C . ILE A 1 100 ? 23.943 -2.325 -24.918 1.00 79.31 100 ILE A C 1
ATOM 780 O O . ILE A 1 100 ? 24.897 -2.537 -25.663 1.00 79.31 100 ILE A O 1
ATOM 784 N N . LEU A 1 101 ? 22.950 -1.496 -25.248 1.00 73.00 101 LEU A N 1
ATOM 785 C CA . LEU A 1 101 ? 22.939 -0.738 -26.501 1.00 73.00 101 LEU A CA 1
ATOM 786 C C . LEU A 1 101 ? 24.092 0.272 -26.570 1.00 73.00 101 LEU A C 1
ATOM 788 O O . LEU A 1 101 ? 24.671 0.453 -27.638 1.00 73.00 101 LEU A O 1
ATOM 792 N N . TYR A 1 102 ? 24.447 0.888 -25.441 1.00 69.69 102 TYR A N 1
ATOM 793 C CA . TYR A 1 102 ? 25.540 1.854 -25.340 1.00 69.69 102 TYR A CA 1
ATOM 794 C C . TYR A 1 102 ? 26.919 1.204 -25.482 1.00 69.69 102 TYR A C 1
ATOM 796 O O . TYR A 1 102 ? 27.739 1.670 -26.259 1.00 69.69 102 TYR A O 1
ATOM 804 N N . ILE A 1 103 ? 27.178 0.110 -24.760 1.00 75.12 103 ILE A N 1
ATOM 805 C CA . ILE A 1 103 ? 28.441 -0.637 -24.869 1.00 75.12 103 ILE A CA 1
ATOM 806 C C . ILE A 1 103 ? 28.547 -1.297 -26.247 1.00 75.12 103 ILE A C 1
ATOM 808 O O . ILE A 1 103 ? 29.628 -1.382 -26.822 1.00 75.12 103 ILE A O 1
ATOM 812 N N . GLY A 1 104 ? 27.421 -1.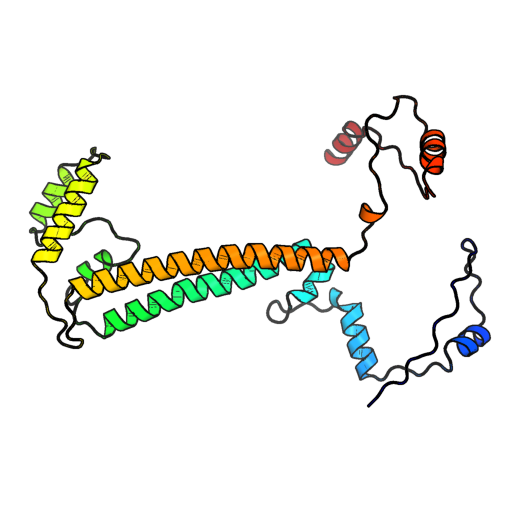795 -26.758 1.00 69.44 104 GLY A N 1
ATOM 813 C CA . GLY A 1 104 ? 27.360 -2.508 -28.020 1.00 69.44 104 GLY A CA 1
ATOM 814 C C . GLY A 1 104 ? 27.540 -1.598 -29.225 1.00 69.44 104 GLY A C 1
ATOM 815 O O . GLY A 1 104 ? 28.169 -2.024 -30.184 1.00 69.44 104 GLY A O 1
ATOM 816 N N . GLY A 1 105 ? 27.009 -0.377 -29.218 1.00 60.56 105 GLY A N 1
ATOM 817 C CA . GLY A 1 105 ? 27.019 0.494 -30.389 1.00 60.56 105 GLY A CA 1
ATOM 818 C C . GLY A 1 105 ? 27.994 1.660 -30.275 1.00 60.56 105 GLY A C 1
ATOM 819 O O . GLY A 1 105 ? 27.934 2.437 -29.331 1.00 60.56 105 GLY A O 1
ATOM 820 N N . ASP A 1 106 ? 28.805 1.869 -31.312 1.00 57.25 106 ASP A N 1
ATOM 821 C CA . ASP A 1 106 ? 29.678 3.046 -31.484 1.00 57.25 106 ASP A CA 1
ATOM 822 C C . ASP A 1 106 ? 28.870 4.320 -31.852 1.00 57.25 106 ASP A C 1
ATOM 824 O O . ASP A 1 106 ? 29.260 5.147 -32.674 1.00 57.25 106 ASP A O 1
ATOM 828 N N . PHE A 1 107 ? 27.658 4.442 -31.298 1.00 53.56 107 PHE A N 1
ATOM 829 C CA . PHE A 1 107 ? 26.654 5.450 -31.649 1.00 53.56 107 PHE A CA 1
ATOM 830 C C . PHE A 1 107 ? 27.002 6.856 -31.170 1.00 53.56 107 PHE A C 1
ATOM 832 O O . PHE A 1 107 ? 26.529 7.831 -31.748 1.00 53.56 107 PHE A O 1
ATOM 839 N N . PHE A 1 108 ? 27.788 6.954 -30.101 1.00 54.09 108 PHE A N 1
ATOM 840 C CA . PHE A 1 108 ? 28.033 8.187 -29.361 1.00 54.09 108 PHE A CA 1
ATOM 841 C C . PHE A 1 108 ? 29.518 8.536 -29.368 1.00 54.09 108 PHE A C 1
ATOM 843 O O . PHE A 1 108 ? 30.121 8.798 -28.332 1.00 54.09 108 PHE A O 1
ATOM 850 N N . THR A 1 109 ? 30.131 8.549 -30.549 1.00 52.56 109 THR A N 1
ATOM 851 C CA . THR A 1 109 ? 31.488 9.100 -30.702 1.00 52.56 109 THR A CA 1
ATOM 852 C C . THR A 1 109 ? 31.526 10.601 -30.390 1.00 52.56 109 THR A C 1
ATOM 854 O O . THR A 1 109 ? 32.576 11.136 -30.034 1.00 52.56 109 THR A O 1
ATOM 857 N N . VAL A 1 110 ? 30.372 11.278 -30.441 1.00 56.22 110 VAL A N 1
ATOM 858 C CA . VAL A 1 110 ? 30.191 12.664 -30.008 1.00 56.22 110 VAL A CA 1
ATOM 859 C C . VAL A 1 110 ? 29.349 12.691 -28.727 1.00 56.22 110 VAL A C 1
ATOM 861 O O . VAL A 1 110 ? 28.169 12.346 -28.736 1.00 56.22 110 VAL A O 1
ATOM 864 N N . TYR A 1 111 ? 29.954 13.141 -27.623 1.00 52.53 111 TYR A N 1
ATOM 865 C CA . TYR A 1 111 ? 29.333 13.250 -26.289 1.00 52.53 111 TYR A CA 1
ATOM 866 C C . TYR A 1 111 ? 27.974 13.980 -26.288 1.00 52.53 111 TYR A C 1
ATOM 868 O O . TYR A 1 111 ? 27.117 13.690 -25.460 1.00 52.53 111 TYR A O 1
ATOM 876 N N . SER A 1 112 ? 27.754 14.903 -27.232 1.00 54.25 112 SER A N 1
ATOM 877 C CA . SER A 1 112 ? 26.521 15.691 -27.330 1.00 54.25 112 SER A CA 1
ATOM 878 C C . SER A 1 112 ? 25.296 14.895 -27.781 1.00 54.25 112 SER A C 1
ATOM 880 O O . SER A 1 112 ? 24.182 15.361 -27.560 1.00 54.25 112 SER A O 1
ATOM 882 N N . ASP A 1 113 ? 25.462 13.721 -28.395 1.00 51.50 113 ASP A N 1
ATOM 883 C CA . ASP A 1 113 ? 24.330 12.899 -28.834 1.00 51.50 113 ASP A CA 1
ATOM 884 C C . ASP A 1 113 ? 23.755 12.033 -27.708 1.00 51.50 113 ASP A C 1
ATOM 886 O O . ASP A 1 113 ? 22.575 11.680 -27.754 1.00 51.50 113 ASP A O 1
ATOM 890 N N . LEU A 1 114 ? 24.547 11.754 -26.665 1.00 50.25 114 LEU A N 1
ATOM 891 C CA . LEU A 1 114 ? 24.117 10.965 -25.510 1.00 50.25 114 LEU A CA 1
ATOM 892 C C . LEU A 1 114 ? 23.076 11.726 -24.692 1.00 50.25 114 LEU A C 1
ATOM 894 O O . LEU A 1 114 ? 21.996 11.200 -24.426 1.00 50.25 114 LEU A O 1
ATOM 898 N N . ASP A 1 115 ? 23.355 12.999 -24.400 1.00 52.44 115 ASP A N 1
ATOM 899 C CA . ASP A 1 115 ? 22.423 13.878 -23.696 1.00 52.44 115 ASP A CA 1
ATOM 900 C C . ASP A 1 115 ? 21.086 13.989 -24.438 1.00 52.44 115 ASP A C 1
ATOM 902 O O . ASP A 1 115 ? 20.055 14.117 -23.788 1.00 52.44 115 ASP A O 1
ATOM 906 N N . ARG A 1 116 ? 21.075 13.877 -25.775 1.00 52.56 116 ARG A N 1
ATOM 907 C CA . ARG A 1 116 ? 19.883 14.002 -26.642 1.00 52.56 116 ARG A CA 1
ATOM 908 C C . ARG A 1 116 ? 18.999 12.755 -26.699 1.00 52.56 116 ARG A C 1
ATOM 910 O O . ARG A 1 116 ? 17.868 12.841 -27.167 1.00 52.56 116 ARG A O 1
ATOM 917 N N . LEU A 1 117 ? 19.515 11.594 -26.295 1.00 50.12 117 LEU A N 1
ATOM 918 C CA . LEU A 1 117 ? 18.783 10.320 -26.323 1.00 50.12 117 LEU A CA 1
ATOM 919 C C . LEU A 1 117 ? 18.403 9.818 -24.925 1.00 50.12 117 LEU A C 1
ATOM 921 O O . LEU A 1 117 ? 17.732 8.793 -24.804 1.00 50.12 117 LEU A O 1
ATOM 925 N N . THR A 1 118 ? 18.781 10.545 -23.870 1.00 52.09 118 THR A N 1
ATOM 926 C CA . THR A 1 118 ? 18.275 10.264 -22.525 1.00 52.09 118 THR A CA 1
ATOM 927 C C . THR A 1 118 ? 16.785 10.593 -22.428 1.00 52.09 118 THR A C 1
ATOM 929 O O . THR A 1 118 ? 16.307 11.603 -22.939 1.00 52.09 118 THR A O 1
ATOM 932 N N . ILE A 1 119 ? 16.044 9.736 -21.722 1.00 51.41 119 ILE A N 1
ATOM 933 C CA . ILE A 1 119 ? 14.580 9.796 -21.561 1.00 51.41 119 ILE A CA 1
ATOM 934 C C . ILE A 1 119 ? 14.091 11.124 -20.933 1.00 51.41 119 ILE A C 1
ATOM 936 O O . ILE A 1 119 ? 12.926 11.483 -21.067 1.00 51.41 119 ILE A O 1
ATOM 940 N N . GLY A 1 120 ? 14.973 11.897 -20.288 1.00 43.75 120 GLY A N 1
ATOM 941 C CA . GLY A 1 120 ? 14.663 13.227 -19.747 1.00 43.75 120 GLY A CA 1
ATOM 942 C C . GLY A 1 120 ? 14.837 14.386 -20.736 1.00 43.75 120 GLY A C 1
ATOM 943 O O . GLY A 1 120 ? 14.445 15.507 -20.423 1.00 43.75 120 GLY A O 1
ATOM 944 N N . ASN A 1 121 ? 15.410 14.133 -21.914 1.00 46.25 121 ASN A N 1
ATOM 945 C CA . ASN A 1 121 ? 15.782 15.153 -22.888 1.00 46.25 121 ASN A CA 1
ATOM 946 C C . ASN A 1 121 ? 15.220 14.840 -24.284 1.00 46.25 121 ASN A C 1
ATOM 948 O O . ASN A 1 121 ? 15.904 14.960 -25.296 1.00 46.25 121 ASN A O 1
ATOM 952 N N . TYR A 1 122 ? 13.924 14.520 -24.360 1.00 45.69 122 TYR A N 1
ATOM 953 C CA . TYR A 1 122 ? 13.158 14.538 -25.620 1.00 45.69 122 TYR A CA 1
ATOM 954 C C . TYR A 1 122 ? 12.978 15.964 -26.198 1.00 45.69 122 TYR A C 1
ATOM 956 O O . TYR A 1 122 ? 12.111 16.209 -27.038 1.00 45.69 122 TYR A O 1
ATOM 964 N N . GLY A 1 123 ? 13.788 16.926 -25.748 1.00 41.00 123 GLY A N 1
ATOM 965 C CA . GLY A 1 123 ? 13.825 18.297 -26.222 1.00 41.00 123 GLY A CA 1
ATOM 966 C C . GLY A 1 123 ? 14.847 18.449 -27.340 1.00 41.00 123 GLY A C 1
ATOM 967 O O . GLY A 1 123 ? 16.029 18.642 -27.092 1.00 41.00 123 GLY A O 1
ATOM 968 N N . PHE A 1 124 ? 14.333 18.462 -28.565 1.00 41.59 124 PHE A N 1
ATOM 969 C CA . PHE A 1 124 ? 14.995 18.870 -29.803 1.00 41.59 124 PHE A CA 1
ATOM 970 C C . PHE A 1 124 ? 15.893 17.831 -30.492 1.00 41.59 124 PHE A C 1
ATOM 972 O O . PHE A 1 124 ? 17.058 17.644 -30.134 1.00 41.59 124 PHE A O 1
ATOM 979 N N . PRO A 1 125 ? 15.414 17.248 -31.609 1.00 43.88 125 PRO A N 1
ATOM 980 C CA . PRO A 1 125 ? 16.301 16.691 -32.613 1.00 43.88 125 PRO A CA 1
ATOM 981 C C . PRO A 1 125 ? 17.123 17.848 -33.196 1.00 43.88 125 PRO A C 1
ATOM 983 O O . PRO A 1 125 ? 16.689 18.572 -34.085 1.00 43.88 125 PRO A O 1
ATOM 986 N N . SER A 1 126 ? 18.326 18.060 -32.670 1.00 45.16 126 SER A N 1
ATOM 987 C CA . SER A 1 126 ? 19.332 18.874 -33.342 1.00 45.16 126 SER A CA 1
ATOM 988 C C . SER A 1 126 ? 19.662 18.162 -34.648 1.00 45.16 126 SER A C 1
ATOM 990 O O . SER A 1 126 ? 20.385 17.169 -34.665 1.00 45.16 126 SER A O 1
ATOM 992 N N . SER A 1 127 ? 19.122 18.659 -35.756 1.00 43.41 127 SER A N 1
ATOM 993 C CA . SER A 1 127 ? 19.721 18.401 -37.061 1.00 43.41 127 SER A CA 1
ATOM 994 C C . SER A 1 127 ? 21.192 18.844 -37.015 1.00 43.41 127 SER A C 1
ATOM 996 O O . SER A 1 127 ? 21.569 19.662 -36.172 1.00 43.41 127 SER A O 1
ATOM 998 N N . ASN A 1 128 ? 22.034 18.309 -37.898 1.00 45.22 128 ASN A N 1
ATOM 999 C CA . ASN A 1 128 ? 23.406 18.780 -38.130 1.00 45.22 128 ASN A CA 1
ATOM 1000 C C . ASN A 1 128 ? 23.427 20.200 -38.739 1.00 45.22 128 ASN A C 1
ATOM 1002 O O . ASN A 1 128 ? 24.131 20.466 -39.707 1.00 45.22 128 ASN A O 1
ATOM 1006 N N . MET A 1 129 ? 22.603 21.101 -38.216 1.00 47.19 129 MET A N 1
ATOM 1007 C CA . MET A 1 129 ? 22.702 22.526 -38.429 1.00 47.19 129 MET A CA 1
ATOM 1008 C C . MET A 1 129 ? 23.956 22.997 -37.705 1.00 47.19 129 MET A C 1
ATOM 1010 O O . MET A 1 129 ? 24.197 22.627 -36.552 1.00 47.19 129 MET A O 1
ATOM 1014 N N . ASN A 1 130 ? 24.773 23.798 -38.390 1.00 49.34 130 ASN A N 1
ATOM 1015 C CA . ASN A 1 130 ? 25.890 24.496 -37.759 1.00 49.34 130 ASN A CA 1
ATOM 1016 C C . ASN A 1 130 ? 25.397 25.126 -36.447 1.00 49.34 130 ASN A C 1
ATOM 1018 O O . ASN A 1 130 ? 24.269 25.613 -36.397 1.00 49.34 130 ASN A O 1
ATOM 1022 N N . ALA A 1 131 ? 26.218 25.158 -35.394 1.00 49.72 131 ALA A N 1
ATOM 1023 C CA . ALA A 1 131 ? 25.816 25.708 -34.090 1.00 49.72 131 ALA A CA 1
ATOM 1024 C C . ALA A 1 131 ? 25.156 27.105 -34.198 1.00 49.72 131 ALA A C 1
ATOM 1026 O O . ALA A 1 131 ? 24.263 27.436 -33.423 1.00 49.72 131 ALA A O 1
ATOM 1027 N N . ASN A 1 132 ? 25.514 27.879 -35.228 1.00 50.28 132 ASN A N 1
ATOM 1028 C CA . ASN A 1 132 ? 24.917 29.175 -35.554 1.00 50.28 132 ASN A CA 1
ATOM 1029 C C . ASN A 1 132 ? 23.464 29.103 -36.080 1.00 50.28 132 ASN A C 1
ATOM 1031 O O . ASN A 1 132 ? 22.677 30.001 -35.803 1.00 50.28 132 ASN A O 1
ATOM 1035 N N . GLU A 1 133 ? 23.075 28.050 -36.802 1.00 51.81 133 GLU A N 1
ATOM 1036 C CA . GLU A 1 133 ? 21.706 27.835 -37.304 1.00 51.81 133 GLU A CA 1
ATOM 1037 C C . GLU A 1 133 ? 20.776 27.264 -36.225 1.00 51.81 133 GLU A C 1
ATOM 1039 O O . GLU A 1 133 ? 19.613 27.657 -36.144 1.00 51.81 133 GLU A O 1
ATOM 1044 N N . ALA A 1 134 ? 21.291 26.405 -35.338 1.00 50.19 134 ALA A N 1
ATOM 1045 C CA . ALA A 1 134 ? 20.537 25.907 -34.186 1.00 50.19 134 ALA A CA 1
ATOM 1046 C C . ALA A 1 134 ? 20.223 27.033 -33.180 1.00 50.19 134 ALA A C 1
ATOM 1048 O O . ALA A 1 134 ? 19.108 27.116 -32.664 1.00 50.19 134 ALA A O 1
ATOM 1049 N N . VAL A 1 135 ? 21.173 27.950 -32.958 1.00 50.62 135 VAL A N 1
ATOM 1050 C CA . VAL A 1 135 ? 20.962 29.160 -32.146 1.00 50.62 135 VAL A CA 1
ATOM 1051 C C . VAL A 1 135 ? 19.989 30.128 -32.828 1.00 50.62 135 VAL A C 1
ATOM 1053 O O . VAL A 1 135 ? 19.132 30.684 -32.146 1.00 50.62 135 VAL A O 1
ATOM 1056 N N . ALA A 1 136 ? 20.035 30.282 -34.156 1.00 51.94 136 ALA A N 1
ATOM 1057 C CA . ALA A 1 136 ? 19.067 31.102 -34.893 1.00 51.94 136 ALA A CA 1
ATOM 1058 C C . ALA A 1 136 ? 17.637 30.526 -34.848 1.00 51.94 136 ALA A C 1
ATOM 1060 O O . ALA A 1 136 ? 16.675 31.279 -34.711 1.00 51.94 136 ALA A O 1
ATOM 1061 N N . ALA A 1 137 ? 17.481 29.198 -34.893 1.00 50.78 137 ALA A N 1
ATOM 1062 C CA . ALA A 1 137 ? 16.189 28.536 -34.712 1.00 50.78 137 ALA A CA 1
ATOM 1063 C C . ALA A 1 137 ? 15.651 28.685 -33.275 1.00 50.78 137 ALA A C 1
ATOM 1065 O O . ALA A 1 137 ? 14.448 28.845 -33.084 1.00 50.78 137 ALA A O 1
ATOM 1066 N N . TYR A 1 138 ? 16.536 28.690 -32.272 1.00 47.50 138 TYR A N 1
ATOM 1067 C CA . TYR A 1 138 ? 16.174 28.898 -30.867 1.00 47.50 138 TYR A CA 1
ATOM 1068 C C . TYR A 1 138 ? 15.804 30.361 -30.562 1.00 47.50 138 TYR A C 1
ATOM 1070 O O . TYR A 1 138 ? 14.833 30.628 -29.856 1.00 47.50 138 TYR A O 1
ATOM 1078 N N . GLN A 1 139 ? 16.528 31.325 -31.141 1.00 49.75 139 GLN A N 1
ATOM 1079 C CA . GLN A 1 139 ? 16.292 32.762 -30.946 1.00 49.75 139 GLN A CA 1
ATOM 1080 C C . GLN A 1 139 ? 15.021 33.286 -31.639 1.00 49.75 139 GLN A C 1
ATOM 1082 O O . GLN A 1 139 ? 14.574 34.386 -31.321 1.00 49.75 139 GLN A O 1
ATOM 1087 N N . LEU A 1 140 ? 14.407 32.511 -32.540 1.00 49.88 140 LEU A N 1
ATOM 1088 C CA . LEU A 1 140 ? 13.172 32.893 -33.237 1.00 49.88 140 LEU A CA 1
ATOM 1089 C C . LEU A 1 140 ? 11.875 32.412 -32.568 1.00 49.88 140 LEU A C 1
ATOM 1091 O O . LEU A 1 140 ? 10.798 32.718 -33.078 1.00 49.88 140 LEU A O 1
ATOM 1095 N N . THR A 1 141 ? 11.923 31.709 -31.433 1.00 51.44 141 THR A N 1
ATOM 1096 C CA . THR A 1 141 ? 10.690 31.216 -30.787 1.00 51.44 141 THR A CA 1
ATOM 1097 C C . THR A 1 141 ? 10.694 31.347 -29.266 1.00 51.44 141 THR A C 1
ATOM 1099 O O . THR A 1 141 ? 10.895 30.358 -28.565 1.00 51.44 141 THR A O 1
ATOM 1102 N N . PRO A 1 142 ? 10.382 32.540 -28.729 1.00 47.44 142 PRO A N 1
ATOM 1103 C CA . PRO A 1 142 ? 10.005 32.672 -27.326 1.00 47.44 142 PRO A CA 1
ATOM 1104 C C . PRO A 1 142 ? 8.540 32.293 -27.036 1.00 47.44 142 PRO A C 1
ATOM 1106 O O . PRO A 1 142 ? 8.235 32.058 -25.873 1.00 47.44 142 PRO A O 1
ATOM 1109 N N . ASP A 1 143 ? 7.637 32.211 -28.033 1.00 50.19 143 ASP A N 1
ATOM 1110 C CA . ASP A 1 143 ? 6.189 32.307 -27.729 1.00 50.19 143 ASP A CA 1
ATOM 1111 C C . ASP A 1 143 ? 5.227 31.283 -28.365 1.00 50.19 143 ASP A C 1
ATOM 1113 O O . ASP A 1 143 ? 4.031 31.296 -28.080 1.00 50.19 143 ASP A O 1
ATOM 1117 N N . ASN A 1 144 ? 5.695 30.327 -29.170 1.00 51.44 144 ASN A N 1
ATOM 1118 C CA . ASN A 1 144 ? 4.779 29.386 -29.831 1.00 51.44 144 ASN A CA 1
ATOM 1119 C C . ASN A 1 144 ? 4.623 28.076 -29.050 1.00 51.44 144 ASN A C 1
ATOM 1121 O O . ASN A 1 144 ? 5.086 27.022 -29.478 1.00 51.44 144 ASN A O 1
ATOM 1125 N N . LYS A 1 145 ? 3.904 28.124 -27.923 1.00 52.25 145 LYS A N 1
ATOM 1126 C CA . LYS A 1 145 ? 3.365 26.936 -27.223 1.00 52.25 145 LYS A CA 1
ATOM 1127 C C . LYS A 1 145 ? 2.135 26.349 -27.947 1.00 52.25 145 LYS A C 1
ATOM 1129 O O . LYS A 1 145 ? 1.110 26.090 -27.323 1.00 52.25 145 LYS A O 1
ATOM 1134 N N . GLY A 1 146 ? 2.200 26.211 -29.270 1.00 57.78 146 GLY A N 1
ATOM 1135 C CA . GLY A 1 146 ? 1.091 25.756 -30.118 1.00 57.78 146 GLY A CA 1
ATOM 1136 C C . GLY A 1 146 ? 1.426 24.490 -30.905 1.00 57.78 146 GLY A C 1
ATOM 1137 O O . GLY A 1 146 ? 2.593 24.120 -31.014 1.00 57.78 146 GLY A O 1
ATOM 1138 N N . ALA A 1 147 ? 0.405 23.860 -31.497 1.00 56.91 147 ALA A N 1
ATOM 1139 C CA . ALA A 1 147 ? 0.507 22.638 -32.311 1.00 56.91 147 ALA A CA 1
ATOM 1140 C C . ALA A 1 147 ? 1.594 22.700 -33.409 1.00 56.91 147 ALA A C 1
ATOM 1142 O O . ALA A 1 147 ? 2.178 21.682 -33.774 1.00 56.91 147 ALA A O 1
ATOM 1143 N N . ASP A 1 148 ? 1.935 23.898 -33.887 1.00 60.47 148 ASP A N 1
ATOM 1144 C CA . ASP A 1 148 ? 3.001 24.116 -34.869 1.00 60.47 148 ASP A CA 1
ATOM 1145 C C . ASP A 1 148 ? 4.404 23.776 -34.339 1.00 60.47 148 ASP A C 1
ATOM 1147 O O . ASP A 1 148 ? 5.279 23.384 -35.115 1.00 60.47 148 ASP A O 1
ATOM 1151 N N . ALA A 1 149 ? 4.633 23.896 -33.027 1.00 58.47 149 ALA A N 1
ATOM 1152 C CA . ALA A 1 149 ? 5.886 23.485 -32.400 1.00 58.47 149 ALA A CA 1
ATOM 1153 C C . ALA A 1 149 ? 6.024 21.957 -32.385 1.00 58.47 149 ALA A C 1
ATOM 1155 O O . ALA A 1 149 ? 7.092 21.441 -32.713 1.00 58.47 149 ALA A O 1
ATOM 1156 N N . GLU A 1 150 ? 4.938 21.234 -32.093 1.00 56.66 150 GLU A N 1
ATOM 1157 C CA . GLU A 1 150 ? 4.907 19.767 -32.142 1.00 56.66 150 GLU A CA 1
ATOM 1158 C C . GLU A 1 150 ? 5.077 19.246 -33.572 1.00 56.66 150 GLU A C 1
ATOM 1160 O O . GLU A 1 150 ? 5.887 18.349 -33.800 1.00 56.66 150 GLU A O 1
ATOM 1165 N N . ILE A 1 151 ? 4.391 19.849 -34.554 1.00 62.81 151 ILE A N 1
ATOM 1166 C CA . ILE A 1 151 ? 4.520 19.485 -35.975 1.00 62.81 151 ILE A CA 1
ATOM 1167 C C . ILE A 1 151 ? 5.964 19.675 -36.453 1.00 62.81 151 ILE A C 1
ATOM 1169 O O . ILE A 1 151 ? 6.513 18.796 -37.119 1.00 62.81 151 ILE A O 1
ATOM 1173 N N . ARG A 1 152 ? 6.616 20.786 -36.083 1.00 57.91 152 ARG A N 1
ATOM 1174 C CA . ARG A 1 152 ? 8.025 21.032 -36.428 1.00 57.91 152 ARG A CA 1
ATOM 1175 C C . ARG A 1 152 ? 8.968 20.046 -35.738 1.00 57.91 152 ARG A C 1
ATOM 1177 O O . ARG A 1 152 ? 9.890 19.556 -36.387 1.00 57.91 152 ARG A O 1
ATOM 1184 N N . LEU A 1 153 ? 8.721 19.696 -34.475 1.00 58.41 153 LEU A N 1
ATOM 1185 C CA . LEU A 1 153 ? 9.461 18.650 -33.756 1.00 58.41 153 LEU A CA 1
ATOM 1186 C C . LEU A 1 153 ? 9.358 17.294 -34.470 1.00 58.41 153 LEU A C 1
ATOM 1188 O O . LEU A 1 153 ? 10.378 16.647 -34.721 1.00 58.41 153 LEU A O 1
ATOM 1192 N N . LEU A 1 154 ? 8.145 16.913 -34.877 1.00 60.19 154 LEU A N 1
ATOM 1193 C CA . LEU A 1 154 ? 7.865 15.713 -35.670 1.00 60.19 154 LEU A CA 1
ATOM 1194 C C . LEU A 1 154 ? 8.612 15.734 -37.007 1.00 60.19 154 LEU A C 1
ATOM 1196 O O . LEU A 1 154 ? 9.217 14.741 -37.405 1.00 60.19 154 LEU A O 1
ATOM 1200 N N . GLN A 1 155 ? 8.621 16.876 -37.690 1.00 60.53 155 GLN A N 1
ATOM 1201 C CA . GLN A 1 155 ? 9.256 17.023 -38.995 1.00 60.53 155 GLN A CA 1
ATOM 1202 C C . GLN A 1 155 ? 10.786 16.925 -38.911 1.00 60.53 155 GLN A C 1
ATOM 1204 O O . GLN A 1 155 ? 11.416 16.276 -39.749 1.00 60.53 155 GLN A O 1
ATOM 1209 N N . VAL A 1 156 ? 11.398 17.501 -37.874 1.00 60.69 156 VAL A N 1
ATOM 1210 C CA . VAL A 1 156 ? 12.843 17.375 -37.643 1.00 60.69 156 VAL A CA 1
ATOM 1211 C C . VAL A 1 156 ? 13.210 15.959 -37.177 1.00 60.69 156 VAL A C 1
ATOM 1213 O O . VAL A 1 156 ? 14.237 15.434 -37.609 1.00 60.69 156 VAL A O 1
ATOM 1216 N N . PHE A 1 157 ? 12.356 15.286 -36.397 1.00 58.84 157 PHE A N 1
ATOM 1217 C CA . PHE A 1 157 ? 12.522 13.865 -36.069 1.00 58.84 157 PHE A CA 1
ATOM 1218 C C . PHE A 1 157 ? 12.491 12.982 -37.328 1.00 58.84 157 PHE A C 1
ATOM 1220 O O . PHE A 1 157 ? 13.387 12.162 -37.528 1.00 58.84 157 PHE A O 1
ATOM 1227 N N . LEU A 1 158 ? 11.520 13.194 -38.222 1.00 60.72 158 LEU A N 1
ATOM 1228 C CA . LEU A 1 158 ? 11.403 12.462 -39.489 1.00 60.72 158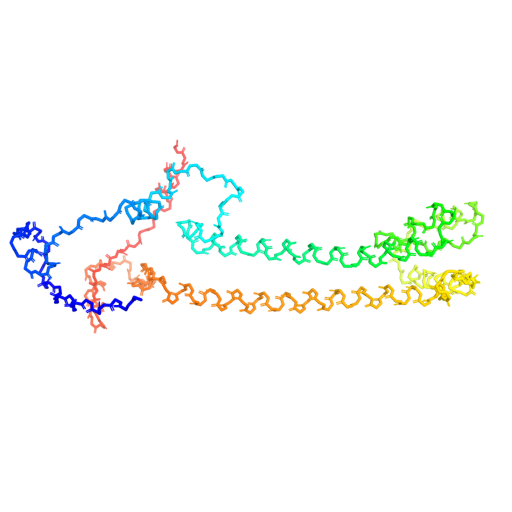 LEU A CA 1
ATOM 1229 C C . LEU A 1 158 ? 12.616 12.696 -40.406 1.00 60.72 158 LEU A C 1
ATOM 1231 O O . LEU A 1 158 ? 13.148 11.748 -40.985 1.00 60.72 158 LEU A O 1
ATOM 1235 N N . ASN A 1 159 ? 13.106 13.934 -40.492 1.00 56.44 159 ASN A N 1
ATOM 1236 C CA . ASN A 1 159 ? 14.271 14.275 -41.313 1.00 56.44 159 ASN A CA 1
ATOM 1237 C C . ASN A 1 159 ? 15.590 13.747 -40.724 1.00 56.44 159 ASN A C 1
ATOM 1239 O O . ASN A 1 159 ? 16.421 13.217 -41.461 1.00 56.44 159 ASN A O 1
ATOM 1243 N N . SER A 1 160 ? 15.771 13.817 -39.402 1.00 56.78 160 SER A N 1
ATOM 1244 C CA . SER A 1 160 ? 16.913 13.205 -38.702 1.00 56.78 160 SER A CA 1
ATOM 1245 C C . SER A 1 160 ? 16.904 11.676 -38.834 1.00 56.78 160 SER A C 1
ATOM 1247 O O . SER A 1 160 ? 17.944 11.051 -39.045 1.00 56.78 160 SER A O 1
ATOM 1249 N N . SER A 1 161 ? 15.713 11.069 -38.819 1.00 54.06 161 SER A N 1
ATOM 1250 C CA . SER A 1 161 ? 15.514 9.637 -39.062 1.00 54.06 161 SER A CA 1
ATOM 1251 C C . SER A 1 161 ? 15.870 9.223 -40.499 1.00 54.06 161 SER A C 1
ATOM 1253 O O . SER A 1 161 ? 16.333 8.103 -40.723 1.00 54.06 161 SER A O 1
ATOM 1255 N N . ASN A 1 162 ? 15.697 10.104 -41.493 1.00 56.31 162 ASN A N 1
ATOM 1256 C CA . ASN A 1 162 ? 16.042 9.865 -42.906 1.00 56.31 162 ASN A CA 1
ATOM 1257 C C . ASN A 1 162 ? 17.542 9.880 -43.218 1.00 56.31 162 ASN A C 1
ATOM 1259 O O . ASN A 1 162 ? 17.955 9.158 -44.119 1.00 56.31 162 ASN A O 1
ATOM 1263 N N . ASN A 1 163 ? 18.360 10.593 -42.444 1.00 53.12 163 ASN A N 1
ATOM 1264 C CA . ASN A 1 163 ? 19.786 10.759 -42.750 1.00 53.12 163 ASN A CA 1
ATOM 1265 C C . ASN A 1 163 ? 20.728 9.840 -41.953 1.00 53.12 163 ASN A C 1
ATOM 1267 O O . ASN A 1 163 ? 21.944 9.950 -42.082 1.00 53.12 163 ASN A O 1
ATOM 1271 N N . ALA A 1 164 ? 20.201 8.939 -41.121 1.00 48.75 164 ALA A N 1
ATOM 1272 C CA . ALA A 1 164 ? 20.999 8.153 -40.185 1.00 48.75 164 ALA A CA 1
ATOM 1273 C C . ALA A 1 164 ? 21.062 6.660 -40.547 1.00 48.75 164 ALA A C 1
ATOM 1275 O O . ALA A 1 164 ? 20.683 5.801 -39.753 1.00 48.75 164 ALA A O 1
ATOM 1276 N N . SER A 1 165 ? 21.574 6.341 -41.734 1.00 44.97 165 SER A N 1
ATOM 1277 C CA . SER A 1 165 ? 22.060 4.994 -42.062 1.00 44.97 165 SER A CA 1
ATOM 1278 C C . SER A 1 165 ? 23.514 4.834 -41.598 1.00 44.97 165 SER A C 1
ATOM 1280 O O . SER A 1 165 ? 24.407 4.542 -42.390 1.00 44.97 165 SER A O 1
ATOM 1282 N N . VAL A 1 166 ? 23.784 5.097 -40.319 1.00 48.75 166 VAL A N 1
ATOM 1283 C CA . VAL A 1 166 ? 25.028 4.636 -39.694 1.00 48.75 166 VAL A CA 1
ATOM 1284 C C . VAL A 1 166 ? 24.700 3.249 -39.167 1.00 48.75 166 VAL A C 1
ATOM 1286 O O . VAL A 1 166 ? 24.049 3.110 -38.132 1.00 48.75 166 VAL A O 1
ATOM 1289 N N . ALA A 1 167 ? 25.032 2.232 -39.960 1.00 46.44 167 ALA A N 1
ATOM 1290 C CA . ALA A 1 167 ? 24.855 0.844 -39.568 1.00 46.44 167 ALA A CA 1
ATOM 1291 C C . ALA A 1 167 ? 25.634 0.593 -38.268 1.00 46.44 167 ALA A C 1
ATOM 1293 O O . ALA A 1 167 ? 26.808 0.957 -38.176 1.00 46.44 167 ALA A O 1
ATOM 1294 N N . MET A 1 168 ? 24.999 -0.030 -37.270 1.00 49.62 168 MET A N 1
ATOM 1295 C CA . MET A 1 168 ? 25.722 -0.555 -36.112 1.00 49.62 168 MET A CA 1
ATOM 1296 C C . MET A 1 168 ? 26.769 -1.555 -36.600 1.00 49.62 168 MET A C 1
ATOM 1298 O O . MET A 1 168 ? 26.422 -2.681 -36.954 1.00 49.62 168 MET A O 1
ATOM 1302 N N . ALA A 1 169 ? 28.045 -1.174 -36.589 1.00 48.62 169 ALA A N 1
ATOM 1303 C CA . ALA A 1 169 ? 29.130 -2.041 -37.047 1.00 48.62 169 ALA A CA 1
ATOM 1304 C C . ALA A 1 169 ? 29.237 -3.360 -36.248 1.00 48.62 169 ALA A C 1
ATOM 1306 O O . ALA A 1 169 ? 29.807 -4.330 -36.736 1.00 48.62 169 ALA A O 1
ATOM 1307 N N . SER A 1 170 ? 28.666 -3.417 -35.042 1.00 54.31 170 SER A N 1
ATOM 1308 C CA . SER A 1 170 ? 28.755 -4.541 -34.098 1.00 54.31 170 SER A CA 1
ATOM 1309 C C . SER A 1 170 ? 27.480 -5.390 -33.973 1.00 54.31 170 SER A C 1
ATOM 1311 O O . SER A 1 170 ? 27.566 -6.568 -33.637 1.00 54.31 170 SER A O 1
ATOM 1313 N N . LEU A 1 171 ? 26.300 -4.813 -34.228 1.00 57.91 171 LEU A N 1
ATOM 1314 C CA . LEU A 1 171 ? 24.987 -5.443 -34.001 1.00 57.91 171 LEU A CA 1
ATOM 1315 C C . LEU A 1 171 ? 24.131 -5.531 -35.272 1.00 57.91 171 LEU A C 1
ATOM 1317 O O . LEU A 1 171 ? 23.063 -6.137 -35.244 1.00 57.91 171 LEU A O 1
ATOM 1321 N N . GLY A 1 172 ? 24.576 -4.935 -36.386 1.00 62.91 172 GLY A N 1
ATOM 1322 C CA . GLY A 1 172 ? 23.896 -5.011 -37.684 1.00 62.91 172 GLY A CA 1
ATOM 1323 C C . GLY A 1 172 ? 22.506 -4.366 -37.727 1.00 62.91 172 GLY A C 1
ATOM 1324 O O . GLY A 1 172 ? 21.779 -4.556 -38.697 1.00 62.91 172 GLY A O 1
ATOM 1325 N N . ALA A 1 173 ? 22.120 -3.626 -36.688 1.00 62.94 173 ALA A N 1
ATOM 1326 C CA . ALA A 1 173 ? 20.812 -3.001 -36.568 1.00 62.94 173 ALA A CA 1
ATOM 1327 C C . ALA A 1 173 ? 20.870 -1.512 -36.947 1.00 62.94 173 ALA A C 1
ATOM 1329 O O . ALA A 1 173 ? 21.783 -0.780 -36.562 1.00 62.94 173 ALA A O 1
ATOM 1330 N N . ASP A 1 174 ? 19.876 -1.052 -37.704 1.00 68.06 174 ASP A N 1
ATOM 1331 C CA . ASP A 1 174 ? 19.755 0.350 -38.105 1.00 68.06 174 ASP A CA 1
ATOM 1332 C C . ASP A 1 174 ? 19.369 1.235 -36.913 1.00 68.06 174 ASP A C 1
ATOM 1334 O O . ASP A 1 174 ? 18.556 0.832 -36.076 1.00 68.06 174 ASP A O 1
ATOM 1338 N N . LYS A 1 175 ? 19.842 2.490 -36.868 1.00 67.31 175 LYS A N 1
ATOM 1339 C CA . LYS A 1 175 ? 19.469 3.473 -35.824 1.00 67.31 175 LYS A CA 1
ATOM 1340 C C . LYS A 1 175 ? 17.951 3.563 -35.615 1.00 67.31 175 LYS A C 1
ATOM 1342 O O . LYS A 1 175 ? 17.477 3.657 -34.486 1.00 67.31 175 LYS A O 1
ATOM 1347 N N . ARG A 1 176 ? 17.175 3.483 -36.701 1.00 67.00 176 ARG A N 1
ATOM 1348 C CA . ARG A 1 176 ? 15.703 3.464 -36.656 1.00 67.00 176 ARG A CA 1
ATOM 1349 C C . ARG A 1 176 ? 15.159 2.283 -35.868 1.00 67.00 176 ARG A C 1
ATOM 1351 O O . ARG A 1 176 ? 14.262 2.463 -35.054 1.00 67.00 176 ARG A O 1
ATOM 1358 N N . SER A 1 177 ? 15.708 1.094 -36.103 1.00 71.50 177 SER A N 1
ATOM 1359 C CA . SER A 1 177 ? 15.295 -0.116 -35.395 1.00 71.50 177 SER A CA 1
ATOM 1360 C C . SER A 1 177 ? 15.608 -0.024 -33.900 1.00 71.50 177 SER A C 1
ATOM 1362 O O . SER A 1 177 ? 14.783 -0.437 -33.094 1.00 71.50 177 SER A O 1
ATOM 1364 N N . ALA A 1 178 ? 16.721 0.617 -33.523 1.00 71.56 178 ALA A N 1
ATOM 1365 C CA . ALA A 1 178 ? 17.072 0.855 -32.124 1.00 71.56 178 ALA A CA 1
ATOM 1366 C C . ALA A 1 178 ? 16.109 1.836 -31.435 1.00 71.56 178 ALA A C 1
ATOM 1368 O O . ALA A 1 178 ? 15.647 1.562 -30.331 1.00 71.56 178 ALA A O 1
ATOM 1369 N N . ILE A 1 179 ? 15.748 2.943 -32.098 1.00 74.00 179 ILE A N 1
ATOM 1370 C CA . ILE A 1 179 ? 14.768 3.904 -31.561 1.00 74.00 179 ILE A CA 1
ATOM 1371 C C . ILE A 1 179 ? 13.402 3.232 -31.384 1.00 74.00 179 ILE A C 1
ATOM 1373 O O . ILE A 1 179 ? 12.801 3.342 -30.320 1.00 74.00 179 ILE A O 1
ATOM 1377 N N . VAL A 1 180 ? 12.934 2.489 -32.393 1.00 77.44 180 VAL A N 1
ATOM 1378 C CA . VAL A 1 180 ? 11.663 1.753 -32.306 1.00 77.44 180 VAL A CA 1
ATOM 1379 C C . VAL A 1 180 ? 11.712 0.707 -31.191 1.00 77.44 180 VAL A C 1
ATOM 1381 O O . VAL A 1 180 ? 10.760 0.601 -30.423 1.00 77.44 180 VAL A O 1
ATOM 1384 N N . ALA A 1 181 ? 12.818 -0.028 -31.050 1.00 77.19 181 ALA A N 1
ATOM 1385 C CA . ALA A 1 181 ? 12.990 -1.010 -29.981 1.00 77.19 181 ALA A CA 1
ATOM 1386 C C . ALA A 1 181 ? 12.935 -0.364 -28.587 1.00 77.19 181 ALA A C 1
ATOM 1388 O O . ALA A 1 181 ? 12.280 -0.902 -27.696 1.00 77.19 181 ALA A O 1
ATOM 1389 N N . LEU A 1 182 ? 13.557 0.807 -28.408 1.00 77.31 182 LEU A N 1
ATOM 1390 C CA . LEU A 1 182 ? 13.486 1.575 -27.163 1.00 77.31 182 LEU A CA 1
ATOM 1391 C C . LEU A 1 182 ? 12.062 2.067 -26.869 1.00 77.31 182 LEU A C 1
ATOM 1393 O O . LEU A 1 182 ? 11.607 1.943 -25.736 1.00 77.31 182 LEU A O 1
ATOM 1397 N N . SER A 1 183 ? 11.328 2.554 -27.874 1.00 79.88 183 SER A N 1
ATOM 1398 C CA . SER A 1 183 ? 9.923 2.952 -27.702 1.00 79.88 183 SER A CA 1
ATOM 1399 C C . SER A 1 183 ? 9.012 1.772 -27.352 1.00 79.88 183 SER A C 1
ATOM 1401 O O . SER A 1 183 ? 8.123 1.905 -26.515 1.00 79.88 183 SER A O 1
ATOM 1403 N N . VAL A 1 184 ? 9.232 0.599 -27.957 1.00 83.12 184 VAL A N 1
ATOM 1404 C CA . VAL A 1 184 ? 8.498 -0.626 -27.600 1.00 83.12 184 VAL A CA 1
ATOM 1405 C C . VAL A 1 184 ? 8.822 -1.052 -26.170 1.00 83.12 184 VAL A C 1
ATOM 1407 O O . VAL A 1 184 ? 7.914 -1.422 -25.429 1.00 83.12 184 VAL A O 1
ATOM 1410 N N . LEU A 1 185 ? 10.090 -0.976 -25.760 1.00 82.19 185 LEU A N 1
ATOM 1411 C CA . LEU A 1 185 ? 10.505 -1.292 -24.395 1.00 82.19 185 LEU A CA 1
ATOM 1412 C C . LEU A 1 185 ? 9.830 -0.374 -23.368 1.00 82.19 185 LEU A C 1
ATOM 1414 O O . LEU A 1 185 ? 9.377 -0.857 -22.333 1.00 82.19 185 LEU A O 1
ATOM 1418 N N . ASP A 1 186 ? 9.720 0.919 -23.666 1.00 82.00 186 ASP A N 1
ATOM 1419 C CA . ASP A 1 186 ? 9.049 1.895 -22.805 1.00 82.00 186 ASP A CA 1
ATOM 1420 C C . ASP A 1 186 ? 7.538 1.632 -22.693 1.00 82.00 186 ASP A C 1
ATOM 1422 O O . ASP A 1 186 ? 6.972 1.602 -21.596 1.00 82.00 186 ASP A O 1
ATOM 1426 N N . LEU A 1 187 ? 6.884 1.316 -23.817 1.00 84.88 187 LEU A N 1
ATOM 1427 C CA . LEU A 1 187 ? 5.481 0.901 -23.817 1.00 84.88 187 LEU A CA 1
ATOM 1428 C C . LEU A 1 187 ? 5.270 -0.363 -22.968 1.00 84.88 187 LEU A C 1
ATOM 1430 O O . LEU A 1 187 ? 4.333 -0.422 -22.171 1.00 84.88 187 LEU A O 1
ATOM 1434 N N . LEU A 1 188 ? 6.144 -1.365 -23.102 1.00 85.75 188 LEU A N 1
ATOM 1435 C CA . LEU A 1 188 ? 6.093 -2.586 -22.292 1.00 85.75 188 LEU A CA 1
ATOM 1436 C C . LEU A 1 188 ? 6.344 -2.299 -20.807 1.00 85.75 188 LEU A C 1
ATOM 1438 O O . LEU A 1 188 ? 5.653 -2.864 -19.960 1.00 85.75 188 LEU A O 1
ATOM 1442 N N . GLY A 1 189 ? 7.280 -1.403 -20.486 1.00 84.56 189 GLY A N 1
ATOM 1443 C CA . GLY A 1 189 ? 7.531 -0.942 -19.121 1.00 84.56 189 GLY A CA 1
ATOM 1444 C C . GLY A 1 189 ? 6.303 -0.263 -18.515 1.00 84.56 189 GLY A C 1
ATOM 1445 O O . GLY A 1 189 ? 5.898 -0.594 -17.401 1.00 84.56 189 GLY A O 1
ATOM 1446 N N . THR A 1 190 ? 5.646 0.606 -19.284 1.00 86.75 190 THR A N 1
ATOM 1447 C CA . THR A 1 190 ? 4.419 1.308 -18.882 1.00 86.75 190 THR A CA 1
ATOM 1448 C C . THR A 1 190 ? 3.256 0.340 -18.657 1.00 86.75 190 THR A C 1
ATOM 1450 O O . THR A 1 190 ? 2.581 0.406 -17.627 1.00 86.75 190 THR A O 1
ATOM 1453 N N . LEU A 1 191 ? 3.036 -0.607 -19.576 1.00 89.75 191 LEU A N 1
ATOM 1454 C CA . LEU A 1 191 ? 2.013 -1.649 -19.427 1.00 89.75 191 LEU A CA 1
ATOM 1455 C C . LEU A 1 191 ? 2.302 -2.566 -18.232 1.00 89.75 191 LEU A C 1
ATOM 1457 O O . LEU A 1 191 ? 1.385 -2.916 -17.488 1.00 89.75 191 LEU A O 1
ATOM 1461 N N . GLY A 1 192 ? 3.571 -2.921 -18.018 1.00 86.81 192 GLY A N 1
ATOM 1462 C CA . GLY A 1 192 ? 4.018 -3.697 -16.865 1.00 86.81 192 GLY A CA 1
ATOM 1463 C C . GLY A 1 192 ? 3.767 -2.970 -15.544 1.00 86.81 192 GLY A C 1
ATOM 1464 O O . GLY A 1 192 ? 3.218 -3.564 -14.615 1.00 86.81 192 GLY A O 1
ATOM 1465 N N . TYR A 1 193 ? 4.089 -1.675 -15.472 1.00 85.44 193 TYR A N 1
ATOM 1466 C CA . TYR A 1 193 ? 3.800 -0.835 -14.309 1.00 85.44 193 TYR A CA 1
ATOM 1467 C C . TYR A 1 193 ? 2.298 -0.751 -14.031 1.00 85.44 193 TYR A C 1
ATOM 1469 O O . TYR A 1 193 ? 1.867 -0.989 -12.904 1.00 85.44 193 TYR A O 1
ATOM 1477 N N . PHE A 1 194 ? 1.486 -0.495 -15.060 1.00 90.12 194 PHE A N 1
ATOM 1478 C CA . PHE A 1 194 ? 0.033 -0.451 -14.918 1.00 90.12 194 PHE A CA 1
ATOM 1479 C C . PHE A 1 194 ? -0.536 -1.787 -14.416 1.00 90.12 194 PHE A C 1
ATOM 1481 O O . PHE A 1 194 ? -1.310 -1.812 -13.456 1.00 90.12 194 PHE A O 1
ATOM 1488 N N . GLY A 1 195 ? -0.110 -2.907 -15.009 1.00 91.38 195 GLY A N 1
ATOM 1489 C CA . GLY A 1 195 ? -0.501 -4.246 -14.567 1.00 91.38 195 GLY A CA 1
ATOM 1490 C C . GLY A 1 195 ? -0.115 -4.512 -13.110 1.00 91.38 195 GLY A C 1
ATOM 1491 O O . GLY A 1 195 ? -0.916 -5.048 -12.341 1.00 91.38 195 GLY A O 1
ATOM 1492 N N . PHE A 1 196 ? 1.071 -4.065 -12.695 1.00 86.19 196 PHE A N 1
ATOM 1493 C CA . PHE A 1 196 ? 1.507 -4.150 -11.307 1.00 86.19 196 PHE A CA 1
ATOM 1494 C C . PHE A 1 196 ? 0.666 -3.281 -10.357 1.00 86.19 196 PHE A C 1
ATOM 1496 O O . PHE A 1 196 ? 0.305 -3.750 -9.279 1.00 86.19 196 PHE A O 1
ATOM 1503 N N . CYS A 1 197 ? 0.294 -2.056 -10.741 1.00 86.75 197 CYS A N 1
ATOM 1504 C CA . CYS A 1 197 ? -0.608 -1.211 -9.951 1.00 86.75 197 CYS A CA 1
ATOM 1505 C C . CYS A 1 197 ? -1.969 -1.884 -9.721 1.00 86.75 197 CYS A C 1
ATOM 1507 O O . CYS A 1 197 ? -2.479 -1.881 -8.598 1.00 86.75 197 CYS A O 1
ATOM 1509 N N . VAL A 1 198 ? -2.541 -2.502 -10.760 1.00 92.75 198 VAL A N 1
ATOM 1510 C CA . VAL A 1 198 ? -3.797 -3.264 -10.648 1.00 92.75 198 VAL A CA 1
ATOM 1511 C C . VAL A 1 198 ? -3.620 -4.466 -9.716 1.00 92.75 198 VAL A C 1
ATOM 1513 O O . VAL A 1 198 ? -4.445 -4.681 -8.825 1.00 92.75 198 VAL A O 1
ATOM 1516 N N . PHE A 1 199 ? -2.523 -5.214 -9.870 1.00 91.00 199 PHE A N 1
ATOM 1517 C CA . PHE A 1 199 ? -2.186 -6.332 -8.991 1.00 91.00 199 PHE A CA 1
ATOM 1518 C C . PHE A 1 199 ? -2.051 -5.896 -7.525 1.00 91.00 199 PHE A C 1
ATOM 1520 O O . PHE A 1 199 ? -2.661 -6.515 -6.655 1.00 91.00 199 PHE A O 1
ATOM 1527 N N . LEU A 1 200 ? -1.322 -4.811 -7.239 1.00 85.19 200 LEU A N 1
ATOM 1528 C CA . LEU A 1 200 ? -1.192 -4.265 -5.886 1.00 85.19 200 LEU A CA 1
ATOM 1529 C C . LEU A 1 200 ? -2.541 -3.849 -5.310 1.00 85.19 200 LEU A C 1
ATOM 1531 O O . LEU A 1 200 ? -2.809 -4.124 -4.144 1.00 85.19 200 LEU A O 1
ATOM 1535 N N . MET A 1 201 ? -3.403 -3.211 -6.101 1.00 88.56 201 MET A N 1
ATOM 1536 C CA . MET A 1 201 ? -4.737 -2.822 -5.645 1.00 88.56 201 MET A CA 1
ATOM 1537 C C . MET A 1 201 ? -5.578 -4.044 -5.254 1.00 88.56 201 MET A C 1
ATOM 1539 O O . MET A 1 201 ? -6.294 -4.015 -4.254 1.00 88.56 201 MET A O 1
ATOM 1543 N N . TRP A 1 202 ? -5.495 -5.129 -6.023 1.00 94.31 202 TRP A N 1
ATOM 1544 C CA . TRP A 1 202 ? -6.183 -6.373 -5.694 1.00 94.31 202 TRP A CA 1
ATOM 1545 C C . TRP A 1 202 ? -5.585 -7.058 -4.459 1.00 94.31 202 TRP A C 1
ATOM 1547 O O . TRP A 1 202 ? -6.313 -7.408 -3.530 1.00 94.31 202 TRP A O 1
ATOM 1557 N N . TRP A 1 203 ? -4.261 -7.186 -4.411 1.00 89.31 203 TRP A N 1
ATOM 1558 C CA . TRP A 1 203 ? -3.548 -7.837 -3.316 1.00 89.31 203 TRP A CA 1
ATOM 1559 C C . TRP A 1 203 ? -3.707 -7.095 -1.982 1.00 89.31 203 TRP A C 1
ATOM 1561 O O . TRP A 1 203 ? -3.961 -7.722 -0.957 1.00 89.31 203 TRP A O 1
ATOM 1571 N N . THR A 1 204 ? -3.634 -5.762 -1.980 1.00 84.88 204 THR A N 1
ATOM 1572 C CA . THR A 1 204 ? -3.852 -4.947 -0.770 1.00 84.88 204 THR A CA 1
ATOM 1573 C C . THR A 1 204 ? -5.275 -5.074 -0.237 1.00 84.88 204 THR A C 1
ATOM 1575 O O . THR A 1 204 ? -5.459 -5.135 0.976 1.00 84.88 204 THR A O 1
ATOM 1578 N N . ARG A 1 205 ? -6.279 -5.182 -1.116 1.00 89.75 205 ARG A N 1
ATOM 1579 C CA . ARG A 1 205 ? -7.671 -5.450 -0.723 1.00 89.75 205 ARG A CA 1
ATOM 1580 C C . ARG A 1 205 ? -7.843 -6.829 -0.094 1.00 89.75 205 ARG A C 1
ATOM 1582 O O . ARG A 1 205 ? -8.523 -6.947 0.921 1.00 89.75 205 ARG A O 1
ATOM 1589 N N . ASP A 1 206 ? -7.238 -7.855 -0.686 1.00 91.44 206 ASP A N 1
ATOM 1590 C CA . ASP A 1 206 ? -7.262 -9.214 -0.137 1.00 91.44 206 ASP A CA 1
ATOM 1591 C C . ASP A 1 206 ? -6.556 -9.281 1.225 1.00 91.44 206 ASP A C 1
ATOM 1593 O O . ASP A 1 206 ? -7.082 -9.847 2.182 1.00 91.44 206 ASP A O 1
ATOM 1597 N N . LEU A 1 207 ? -5.398 -8.630 1.349 1.00 85.06 207 LEU A N 1
ATOM 1598 C CA . LEU A 1 207 ? -4.667 -8.555 2.607 1.00 85.06 207 LEU A CA 1
ATOM 1599 C C . LEU A 1 207 ? -5.454 -7.794 3.679 1.00 85.06 207 LEU A C 1
ATOM 1601 O O . LEU A 1 207 ? -5.536 -8.269 4.807 1.00 85.06 207 LEU A O 1
ATOM 1605 N N . ALA A 1 208 ? -6.062 -6.657 3.331 1.00 85.38 208 ALA A N 1
ATOM 1606 C CA . ALA A 1 208 ? -6.912 -5.902 4.247 1.00 85.38 208 ALA A CA 1
ATOM 1607 C C . ALA A 1 208 ? -8.066 -6.766 4.770 1.00 85.38 208 ALA A C 1
ATOM 1609 O O . ALA A 1 208 ? -8.283 -6.809 5.975 1.00 85.38 208 ALA A O 1
ATOM 1610 N N . ARG A 1 209 ? -8.727 -7.533 3.892 1.00 88.75 209 ARG A N 1
ATOM 1611 C CA . ARG A 1 209 ? -9.788 -8.468 4.289 1.00 88.75 209 ARG A CA 1
ATOM 1612 C C . ARG A 1 209 ? -9.283 -9.544 5.252 1.00 88.75 209 ARG A C 1
ATOM 1614 O O . ARG A 1 209 ? -9.891 -9.765 6.286 1.00 88.75 209 ARG A O 1
ATOM 1621 N N . LYS A 1 210 ? -8.140 -10.169 4.959 1.00 87.19 210 LYS A N 1
ATOM 1622 C CA . LYS A 1 210 ? -7.536 -11.189 5.839 1.00 87.19 210 LYS A CA 1
ATOM 1623 C C . LYS A 1 210 ? -7.135 -10.644 7.207 1.00 87.19 210 LYS A C 1
ATOM 1625 O O . LYS A 1 210 ? -7.082 -11.397 8.176 1.00 87.19 210 LYS A O 1
ATOM 1630 N N . VAL A 1 211 ? -6.758 -9.371 7.268 1.00 82.50 211 VAL A N 1
ATOM 1631 C CA . VAL A 1 211 ? -6.401 -8.695 8.517 1.00 82.50 211 VAL A CA 1
ATOM 1632 C C . VAL A 1 211 ? -7.652 -8.358 9.323 1.00 82.50 211 VAL A C 1
ATOM 1634 O O . VAL A 1 211 ? -7.661 -8.606 10.527 1.00 82.50 211 VAL A O 1
ATOM 1637 N N . ASP A 1 212 ? -8.695 -7.866 8.659 1.00 84.06 212 ASP A N 1
ATOM 1638 C CA . ASP A 1 212 ? -10.011 -7.588 9.242 1.00 84.06 212 ASP A CA 1
ATOM 1639 C C . ASP A 1 212 ? -10.633 -8.864 9.835 1.00 84.06 212 ASP A C 1
ATOM 1641 O O . ASP A 1 212 ? -10.965 -8.911 11.011 1.00 84.06 212 ASP A O 1
ATOM 1645 N N . GLU A 1 213 ? -10.610 -9.974 9.088 1.00 86.50 213 GLU A N 1
ATOM 1646 C CA . GLU A 1 213 ? -11.083 -11.293 9.548 1.00 86.50 213 GLU A CA 1
ATOM 1647 C C . GLU A 1 213 ? -10.354 -11.826 10.797 1.00 86.50 213 GLU A C 1
ATOM 1649 O O . GLU A 1 213 ? -10.863 -12.710 11.486 1.00 86.50 213 GLU A O 1
ATOM 1654 N N . ARG A 1 214 ? -9.142 -11.338 11.085 1.00 80.56 214 ARG A N 1
ATOM 1655 C CA . ARG A 1 214 ? -8.315 -11.793 12.217 1.00 80.56 214 ARG A CA 1
ATOM 1656 C C . ARG A 1 214 ? -8.294 -10.823 13.387 1.00 80.56 214 ARG A C 1
ATOM 1658 O O . ARG A 1 214 ? -7.807 -11.195 14.454 1.00 80.56 214 ARG A O 1
ATOM 1665 N N . THR A 1 215 ? -8.756 -9.595 13.186 1.00 79.00 215 THR A N 1
ATOM 1666 C CA . THR A 1 215 ? -8.640 -8.533 14.180 1.00 79.00 215 THR A CA 1
ATOM 1667 C C . THR A 1 215 ? -10.029 -8.177 14.653 1.00 79.00 215 THR A C 1
ATOM 1669 O O . THR A 1 215 ? -10.771 -7.509 13.952 1.00 79.00 215 THR A O 1
ATOM 1672 N N . VAL A 1 216 ? -10.362 -8.608 15.864 1.00 82.62 216 VAL A N 1
ATOM 1673 C CA . VAL A 1 216 ? -11.585 -8.164 16.522 1.00 82.62 216 VAL A CA 1
ATOM 1674 C C . VAL A 1 216 ? -11.280 -6.856 17.242 1.00 82.62 216 VAL A C 1
ATOM 1676 O O . VAL A 1 216 ? -10.416 -6.800 18.119 1.00 82.62 216 VAL A O 1
ATOM 1679 N N . THR A 1 217 ? -11.968 -5.795 16.853 1.00 85.38 217 THR A N 1
ATOM 1680 C CA . THR A 1 217 ? -11.827 -4.454 17.413 1.00 85.38 217 THR A CA 1
ATOM 1681 C C . THR A 1 217 ? -13.074 -4.058 18.198 1.00 85.38 217 THR A C 1
ATOM 1683 O O . THR A 1 217 ? -14.162 -4.590 18.005 1.00 85.38 217 THR A O 1
ATOM 1686 N N . ILE A 1 218 ? -12.944 -3.061 19.079 1.00 88.31 218 ILE A N 1
ATOM 1687 C CA . ILE A 1 218 ? -14.095 -2.490 19.805 1.00 88.31 218 ILE A CA 1
ATOM 1688 C C . ILE A 1 218 ? -15.141 -1.938 18.821 1.00 88.31 218 ILE A C 1
ATOM 1690 O O . ILE A 1 218 ? -16.336 -1.944 19.113 1.00 88.31 218 ILE A O 1
ATOM 1694 N N . ARG A 1 219 ? -14.708 -1.498 17.631 1.00 88.19 219 ARG A N 1
ATOM 1695 C CA . ARG A 1 219 ? -15.596 -1.035 16.562 1.00 88.19 219 ARG A CA 1
ATOM 1696 C C . ARG A 1 219 ? -16.599 -2.106 16.133 1.00 88.19 219 ARG A C 1
ATOM 1698 O O . ARG A 1 219 ? -17.732 -1.760 15.826 1.00 88.19 219 ARG A O 1
ATOM 1705 N N . ASP A 1 220 ? -16.213 -3.377 16.170 1.00 90.81 220 ASP A N 1
ATOM 1706 C CA . ASP A 1 220 ? -17.076 -4.489 15.752 1.00 90.81 220 ASP A CA 1
ATOM 1707 C C . ASP A 1 220 ? -18.218 -4.747 16.744 1.00 90.81 220 ASP A C 1
ATOM 1709 O O . ASP A 1 220 ? -19.235 -5.339 16.390 1.00 90.81 220 ASP A O 1
ATOM 1713 N N . TYR A 1 221 ? -18.074 -4.250 17.976 1.00 92.94 221 TYR A N 1
ATOM 1714 C CA . TYR A 1 221 ? -19.065 -4.352 19.049 1.00 92.94 221 TYR A CA 1
ATOM 1715 C C . TYR A 1 221 ? -19.688 -3.009 19.432 1.00 92.94 221 TYR A C 1
ATOM 1717 O O . TYR A 1 221 ? -20.431 -2.939 20.411 1.00 92.94 221 TYR A O 1
ATOM 1725 N N . SER A 1 222 ? -19.387 -1.931 18.706 1.00 95.06 222 SER A N 1
ATOM 1726 C CA . SER A 1 222 ? -19.927 -0.606 19.005 1.00 95.06 222 SER A CA 1
ATOM 1727 C C . SER A 1 222 ? -20.770 -0.079 17.857 1.00 95.06 222 SER A C 1
ATOM 1729 O O . SER A 1 222 ? -20.421 -0.164 16.681 1.00 95.06 222 SER A O 1
ATOM 1731 N N . VAL A 1 223 ? -21.911 0.499 18.221 1.00 94.31 223 VAL A N 1
ATOM 1732 C CA . VAL A 1 223 ? -22.825 1.154 17.292 1.00 94.31 223 VAL A CA 1
ATOM 1733 C C . VAL A 1 223 ? -22.901 2.619 17.675 1.00 94.31 223 VAL A C 1
ATOM 1735 O O . VAL A 1 223 ? -23.112 2.965 18.837 1.00 94.31 223 VAL A O 1
ATOM 1738 N N . ARG A 1 224 ? -22.732 3.492 16.683 1.00 96.00 224 AR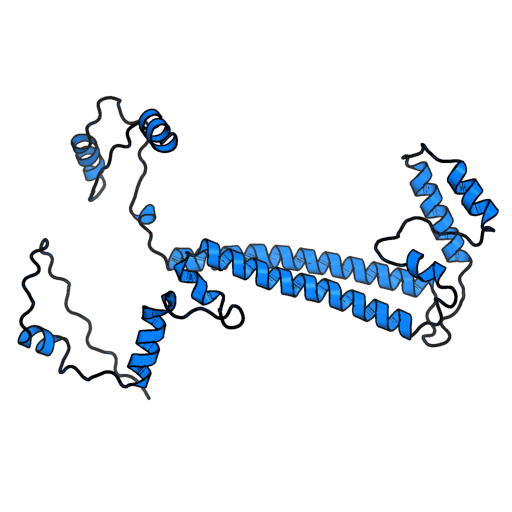G A N 1
ATOM 1739 C CA . ARG A 1 224 ? -22.942 4.924 16.861 1.00 96.00 224 ARG A CA 1
ATOM 1740 C C . ARG A 1 224 ? -24.385 5.257 16.505 1.00 96.00 224 ARG A C 1
ATOM 1742 O O . ARG A 1 224 ? -24.755 5.211 15.336 1.00 96.00 224 ARG A O 1
ATOM 1749 N N . ALA A 1 225 ? -25.176 5.604 17.514 1.00 95.12 225 ALA A N 1
ATOM 1750 C CA . ALA A 1 225 ? -26.494 6.191 17.320 1.00 95.12 225 ALA A CA 1
ATOM 1751 C C . ALA A 1 225 ? -26.355 7.716 17.210 1.00 95.12 225 ALA A C 1
ATOM 1753 O O . ALA A 1 225 ? -25.745 8.358 18.066 1.00 95.12 225 ALA A O 1
ATOM 1754 N N . GLU A 1 226 ? -26.899 8.291 16.144 1.00 95.69 226 GLU A N 1
ATOM 1755 C CA . GLU A 1 226 ? -26.938 9.738 15.923 1.00 95.69 226 GLU A CA 1
ATOM 1756 C C . GLU A 1 226 ? -28.384 10.241 16.022 1.00 95.69 226 GLU A C 1
ATOM 1758 O O . GLU A 1 226 ? -29.322 9.453 15.924 1.00 95.69 226 GLU A O 1
ATOM 1763 N N . LEU A 1 227 ? -28.560 11.556 16.206 1.00 94.38 227 LEU A N 1
ATOM 1764 C CA . LEU A 1 227 ? -29.877 12.215 16.269 1.00 94.38 227 LEU A CA 1
ATOM 1765 C C . LEU A 1 227 ? -30.780 11.722 17.417 1.00 94.38 227 LEU A C 1
ATOM 1767 O O . LEU A 1 227 ? -31.996 11.616 17.261 1.00 94.38 227 LEU A O 1
ATOM 1771 N N . LEU A 1 228 ? -30.189 11.444 18.581 1.00 94.62 228 LEU A N 1
ATOM 1772 C CA . LEU A 1 228 ? -30.953 11.182 19.799 1.00 94.62 228 LEU A CA 1
ATOM 1773 C C . LEU A 1 228 ? -31.743 12.437 20.227 1.00 94.62 228 LEU A C 1
ATOM 1775 O O . LEU A 1 228 ? -31.269 13.556 19.994 1.00 94.62 228 LEU A O 1
ATOM 1779 N N . PRO A 1 229 ? -32.920 12.275 20.863 1.00 95.25 229 PRO A N 1
ATOM 1780 C CA . PRO A 1 229 ? -33.627 13.379 21.504 1.00 95.25 229 PRO A CA 1
ATOM 1781 C C . PRO A 1 229 ? -32.703 14.172 22.448 1.00 95.25 229 PRO A C 1
ATOM 1783 O O . PRO A 1 229 ? -31.821 13.581 23.076 1.00 95.25 229 PRO A O 1
ATOM 1786 N N . PRO A 1 230 ? -32.867 15.503 22.552 1.00 92.38 230 PRO A N 1
ATOM 1787 C CA . PRO A 1 230 ? -31.970 16.357 23.338 1.00 92.38 230 PRO A CA 1
ATOM 1788 C C . PRO A 1 230 ? -31.982 16.038 24.842 1.00 92.38 230 PRO A C 1
ATOM 1790 O O . PRO A 1 230 ? -31.048 16.399 25.554 1.00 92.38 230 PRO A O 1
ATOM 1793 N N . ASP A 1 231 ? -33.036 15.379 25.308 1.00 95.06 231 ASP A N 1
ATOM 1794 C CA . ASP A 1 231 ? -33.303 14.950 26.676 1.00 95.06 231 ASP A CA 1
ATOM 1795 C C . ASP A 1 231 ? -33.035 13.454 26.914 1.00 95.06 231 ASP A C 1
ATOM 1797 O O . ASP A 1 231 ? -33.260 12.973 28.019 1.00 95.06 231 ASP A O 1
ATOM 1801 N N . ALA A 1 232 ? -32.521 12.721 25.919 1.00 95.12 232 ALA A N 1
ATOM 1802 C CA . ALA A 1 232 ? -32.317 11.280 26.030 1.00 95.12 232 ALA A CA 1
ATOM 1803 C C . ALA A 1 232 ? -31.262 10.915 27.090 1.00 95.12 232 ALA A C 1
ATOM 1805 O O . ALA A 1 232 ? -30.070 11.224 26.951 1.00 95.12 232 ALA A O 1
ATOM 1806 N N . GLU A 1 233 ? -31.684 10.188 28.126 1.00 96.25 233 GLU A N 1
ATOM 1807 C CA . GLU A 1 233 ? -30.776 9.674 29.149 1.00 96.25 233 GLU A CA 1
ATOM 1808 C C . GLU A 1 233 ? -30.108 8.354 28.714 1.00 96.25 233 GLU A C 1
ATOM 1810 O O . GLU A 1 233 ? -30.742 7.518 28.064 1.00 96.25 233 GLU A O 1
ATOM 1815 N N . PRO A 1 234 ? -28.846 8.082 29.113 1.00 95.94 234 PRO A N 1
ATOM 1816 C CA . PRO A 1 234 ? -28.156 6.839 28.750 1.00 95.94 234 PRO A CA 1
ATOM 1817 C C . PRO A 1 234 ? -28.920 5.568 29.149 1.00 95.94 234 PRO A C 1
ATOM 1819 O O . PRO A 1 234 ? -28.844 4.560 28.449 1.00 95.94 234 PRO A O 1
ATOM 1822 N N . ALA A 1 235 ? -29.659 5.611 30.264 1.00 96.75 235 ALA A N 1
ATOM 1823 C CA . ALA A 1 235 ? -30.463 4.491 30.747 1.00 96.75 235 ALA A CA 1
ATOM 1824 C C . ALA A 1 235 ? -31.680 4.216 29.849 1.00 96.75 235 ALA A C 1
ATOM 1826 O O . ALA A 1 235 ? -31.969 3.058 29.560 1.00 96.75 235 ALA A O 1
ATOM 1827 N N . GLU A 1 236 ? -32.351 5.263 29.363 1.00 96.56 236 GLU A N 1
ATOM 1828 C CA . GLU A 1 236 ? -33.476 5.143 28.429 1.00 96.56 236 GLU A CA 1
ATOM 1829 C C . GLU A 1 236 ? -33.006 4.647 27.065 1.00 96.56 236 GLU A C 1
ATOM 1831 O O . GLU A 1 236 ? -33.609 3.747 26.485 1.00 96.56 236 GLU A O 1
ATOM 1836 N N . VAL A 1 237 ? -31.880 5.181 26.583 1.00 96.62 237 VAL A N 1
ATOM 1837 C CA . VAL A 1 237 ? -31.246 4.737 25.337 1.00 96.62 237 VAL A CA 1
ATOM 1838 C C . VAL A 1 237 ? -30.848 3.264 25.442 1.00 96.62 237 VAL A C 1
ATOM 1840 O O . VAL A 1 237 ? -31.114 2.492 24.521 1.00 96.62 237 VAL A O 1
ATOM 1843 N N . LYS A 1 238 ? -30.269 2.846 26.575 1.00 97.44 238 LYS A N 1
ATOM 1844 C CA . LYS A 1 238 ? -29.951 1.439 26.841 1.00 97.44 238 LYS A CA 1
ATOM 1845 C C . LYS A 1 238 ? -31.209 0.571 26.826 1.00 97.44 238 LYS A C 1
ATOM 1847 O O . LYS A 1 238 ? -31.250 -0.379 26.054 1.00 97.44 238 LYS A O 1
ATOM 1852 N N . ALA A 1 239 ? -32.235 0.928 27.599 1.00 97.44 239 ALA A N 1
ATOM 1853 C CA . ALA A 1 239 ? -33.492 0.180 27.661 1.00 97.44 239 ALA A CA 1
ATOM 1854 C C . ALA A 1 239 ? -34.179 0.078 26.287 1.00 97.44 239 ALA A C 1
ATOM 1856 O O . ALA A 1 239 ? -34.733 -0.963 25.938 1.00 97.44 239 ALA A O 1
ATOM 1857 N N . TYR A 1 240 ? -34.106 1.140 25.481 1.00 96.75 240 TYR A N 1
ATOM 1858 C CA . TYR A 1 240 ? -34.605 1.139 24.112 1.00 96.75 240 TYR A CA 1
ATOM 1859 C C . TYR A 1 240 ? -33.823 0.168 23.227 1.00 96.75 240 TYR A C 1
ATOM 1861 O O . TYR A 1 240 ? -34.442 -0.603 22.504 1.00 96.75 240 TYR A O 1
ATOM 1869 N N . PHE A 1 241 ? -32.487 0.164 23.266 1.00 96.94 241 PHE A N 1
ATOM 1870 C CA . PHE A 1 241 ? -31.695 -0.735 22.421 1.00 96.94 241 PHE A CA 1
ATOM 1871 C C . PHE A 1 241 ? -31.680 -2.194 22.901 1.00 96.94 241 PHE A C 1
ATOM 1873 O O . PHE A 1 241 ? -31.541 -3.098 22.076 1.00 96.94 241 PHE A O 1
ATOM 1880 N N . GLU A 1 242 ? -31.913 -2.436 24.194 1.00 97.50 242 GLU A N 1
ATOM 1881 C CA . GLU A 1 242 ? -32.004 -3.780 24.780 1.00 97.50 242 GLU A CA 1
ATOM 1882 C C . GLU A 1 242 ? -33.122 -4.640 24.172 1.00 97.50 242 GLU A C 1
ATOM 1884 O O . GLU A 1 242 ? -33.050 -5.868 24.208 1.00 97.50 242 GLU A O 1
ATOM 1889 N N . GLN A 1 243 ? -34.126 -4.027 23.532 1.00 97.56 243 GLN A N 1
ATOM 1890 C CA . GLN A 1 243 ? -35.181 -4.776 22.844 1.00 97.56 243 GLN A CA 1
ATOM 1891 C C . GLN A 1 243 ? -34.692 -5.538 21.593 1.00 97.56 243 GLN A C 1
ATOM 1893 O O . GLN A 1 243 ? -35.389 -6.443 21.134 1.00 97.56 243 GLN A O 1
ATOM 1898 N N . TRP A 1 244 ? -33.513 -5.208 21.041 1.00 96.44 244 TRP A N 1
ATOM 1899 C CA . TRP A 1 244 ? -32.920 -5.901 19.881 1.00 96.44 244 TRP A CA 1
ATOM 1900 C C . TRP A 1 244 ? -31.720 -6.789 20.222 1.00 96.44 244 TRP A C 1
ATOM 1902 O O . TRP A 1 244 ? -31.252 -7.528 19.355 1.00 96.44 244 TRP A O 1
ATOM 1912 N N . GLY A 1 245 ? -31.212 -6.737 21.452 1.00 95.31 245 GLY A N 1
ATOM 1913 C CA . GLY A 1 245 ? -30.053 -7.519 21.870 1.00 95.31 245 GLY A CA 1
ATOM 1914 C C . GLY A 1 245 ? -29.441 -7.023 23.174 1.00 95.31 245 GLY A C 1
ATOM 1915 O O . GLY A 1 245 ? -29.818 -5.981 23.695 1.00 95.31 245 GLY A O 1
ATOM 1916 N N . GLU A 1 246 ? -28.480 -7.773 23.710 1.00 96.25 246 GLU A N 1
ATOM 1917 C CA . GLU A 1 246 ? -27.776 -7.387 24.933 1.00 96.25 246 GLU A CA 1
ATOM 1918 C C . GLU A 1 246 ? -26.926 -6.128 24.704 1.00 96.25 246 GLU A C 1
ATOM 1920 O O . GLU A 1 246 ? -26.058 -6.096 23.829 1.00 96.25 246 GLU A O 1
ATOM 1925 N N . VAL A 1 247 ? -27.153 -5.095 25.519 1.00 96.62 247 VAL A N 1
ATOM 1926 C CA . VAL A 1 247 ? -26.375 -3.853 25.493 1.00 96.62 247 VAL A CA 1
ATOM 1927 C C . VAL A 1 247 ? -25.493 -3.789 26.734 1.00 96.62 247 VAL A 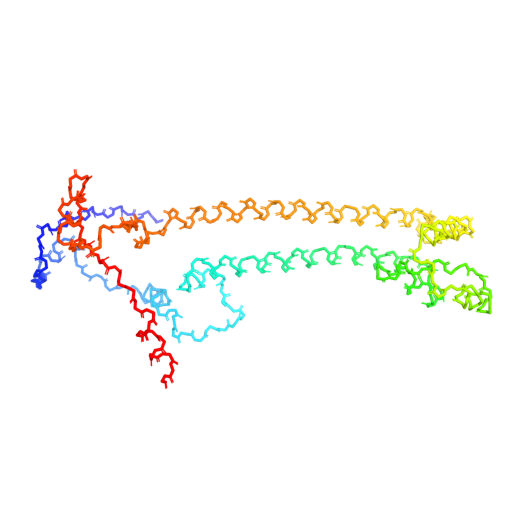C 1
ATOM 1929 O O . VAL A 1 247 ? -25.961 -3.544 27.849 1.00 96.62 247 VAL A O 1
ATOM 1932 N N . VAL A 1 248 ? -24.186 -3.968 26.540 1.00 95.25 248 VAL A N 1
ATOM 1933 C CA . VAL A 1 248 ? -23.210 -3.943 27.640 1.00 95.25 248 VAL A CA 1
ATOM 1934 C C . VAL A 1 248 ? -23.142 -2.543 28.262 1.00 95.25 248 VAL A C 1
ATOM 1936 O O . VAL A 1 248 ? -23.395 -2.372 29.458 1.00 95.25 248 VAL A O 1
ATOM 1939 N N . GLN A 1 249 ? -22.867 -1.525 27.441 1.00 95.75 249 GLN A N 1
ATOM 1940 C CA . GLN A 1 249 ? -22.618 -0.153 27.881 1.00 95.75 249 GLN A CA 1
ATOM 1941 C C . GLN A 1 249 ? -23.136 0.857 26.852 1.00 95.75 249 GLN A C 1
ATOM 1943 O O . GLN A 1 249 ? -23.030 0.636 25.648 1.00 95.75 249 GLN A O 1
ATOM 1948 N N . VAL A 1 250 ? -23.677 1.974 27.342 1.00 96.62 250 VAL A N 1
ATOM 1949 C CA . VAL A 1 250 ? -24.089 3.125 26.530 1.00 96.62 250 VAL A CA 1
ATOM 1950 C C . VAL A 1 250 ? -23.378 4.358 27.060 1.00 96.62 250 VAL A C 1
ATOM 1952 O O . VAL A 1 250 ? -23.458 4.660 28.250 1.00 96.62 250 VAL A O 1
ATOM 1955 N N . GLU A 1 251 ? -22.704 5.080 26.170 1.00 94.81 251 GLU A N 1
ATOM 1956 C CA . GLU A 1 251 ? -22.072 6.358 26.482 1.00 94.81 251 GLU A CA 1
ATOM 1957 C C . GLU A 1 251 ? -22.656 7.454 25.593 1.00 94.81 251 GLU A C 1
ATOM 1959 O O . GLU A 1 251 ? -22.559 7.405 24.366 1.00 94.81 251 GLU A O 1
ATOM 1964 N N . CYS A 1 252 ? -23.263 8.465 26.216 1.00 92.81 252 CYS A N 1
ATOM 1965 C CA . CYS A 1 252 ? -23.754 9.634 25.497 1.00 92.81 252 CYS A CA 1
ATOM 1966 C C . CYS A 1 252 ? -22.607 10.624 25.280 1.00 92.81 252 CYS A C 1
ATOM 1968 O O . CYS A 1 252 ? -22.093 11.225 26.228 1.00 92.81 252 CYS A O 1
ATOM 1970 N N . VAL A 1 253 ? -22.224 10.816 24.017 1.00 91.31 253 VAL A N 1
ATOM 1971 C CA . VAL A 1 253 ? -21.185 11.777 23.636 1.00 91.31 253 VAL A CA 1
ATOM 1972 C C . VAL A 1 253 ? -21.735 13.194 23.776 1.00 91.31 253 VAL A C 1
ATOM 1974 O O . VAL A 1 253 ? -22.677 13.584 23.089 1.00 91.31 253 VAL A O 1
ATOM 1977 N N . ARG A 1 254 ? -21.132 13.981 24.668 1.00 86.50 254 ARG A N 1
ATOM 1978 C CA . ARG A 1 254 ? -21.471 15.396 24.858 1.00 86.50 254 ARG A CA 1
ATOM 1979 C C . ARG A 1 254 ? -20.644 16.267 23.918 1.00 86.50 254 ARG A C 1
ATOM 1981 O O . ARG A 1 254 ? -19.515 15.927 23.562 1.00 86.50 254 ARG A O 1
ATOM 1988 N N . ARG A 1 255 ? -21.187 17.424 23.536 1.00 86.94 255 ARG A N 1
ATOM 1989 C CA . ARG A 1 255 ? -20.432 18.442 22.800 1.00 86.94 255 ARG A CA 1
ATOM 1990 C C . ARG A 1 255 ? -19.406 19.075 23.743 1.00 86.94 255 ARG A C 1
ATOM 1992 O O . ARG A 1 255 ? -19.723 20.009 24.465 1.00 86.94 255 ARG A O 1
ATOM 1999 N N . CYS A 1 256 ? -18.186 18.550 23.735 1.00 91.38 256 CYS A N 1
ATOM 2000 C CA . CYS A 1 256 ? -17.096 19.011 24.599 1.00 91.38 256 CYS A CA 1
ATOM 2001 C C . CYS A 1 256 ? -16.072 19.892 23.861 1.00 91.38 256 CYS A C 1
ATOM 2003 O O . CYS A 1 256 ? -14.945 20.005 24.326 1.00 91.38 256 CYS A O 1
ATOM 2005 N N . SER A 1 257 ? -16.422 20.493 22.716 1.00 92.06 257 SER A N 1
ATOM 2006 C CA . SER A 1 257 ? -15.466 21.250 21.887 1.00 92.06 257 SER A CA 1
ATOM 2007 C C . SER A 1 257 ? -14.791 22.392 22.651 1.00 92.06 257 SER A C 1
ATOM 2009 O O . SER A 1 257 ? -13.573 22.486 22.623 1.00 92.06 257 SER A O 1
ATOM 2011 N N . GLU A 1 258 ? -15.555 23.177 23.415 1.00 92.06 258 GLU A N 1
ATOM 2012 C CA . GLU A 1 258 ? -15.026 24.301 24.211 1.00 92.06 258 GLU A CA 1
ATOM 2013 C C . GLU A 1 258 ? -14.066 23.830 25.317 1.00 92.06 258 GLU A C 1
ATOM 2015 O O . GLU A 1 258 ? -13.037 24.444 25.582 1.00 92.06 258 GLU A O 1
ATOM 2020 N N . LEU A 1 259 ? -14.377 22.694 25.950 1.00 88.31 259 LEU A N 1
ATOM 2021 C CA . LEU A 1 259 ? -13.519 22.066 26.958 1.00 88.31 259 LEU A CA 1
ATOM 2022 C C . LEU A 1 259 ? -12.218 21.543 26.346 1.00 88.31 259 LEU A C 1
ATOM 2024 O O . LEU A 1 259 ? -11.162 21.667 26.959 1.00 88.31 259 LEU A O 1
ATOM 2028 N N . ILE A 1 260 ? -12.290 20.966 25.145 1.00 91.88 260 ILE A N 1
ATOM 2029 C CA . ILE A 1 260 ? -11.112 20.498 24.412 1.00 91.88 260 ILE A CA 1
ATOM 2030 C C . ILE A 1 260 ? -10.237 21.691 24.005 1.00 91.88 260 ILE A C 1
ATOM 2032 O O . ILE A 1 260 ? -9.024 21.625 24.187 1.00 91.88 260 ILE A O 1
ATOM 2036 N N . GLU A 1 261 ? -10.827 22.787 23.521 1.00 94.69 261 GLU A N 1
ATOM 2037 C CA . GLU A 1 261 ? -10.105 24.024 23.186 1.00 94.69 261 GLU A CA 1
ATOM 2038 C C . GLU A 1 261 ? -9.361 24.581 24.408 1.00 94.69 261 GLU A C 1
ATOM 2040 O O . GLU A 1 261 ? -8.147 24.763 24.349 1.00 94.69 261 GLU A O 1
ATOM 2045 N N . LEU A 1 262 ? -10.038 24.707 25.554 1.00 94.00 262 LEU A N 1
ATOM 2046 C CA . LEU A 1 262 ? -9.429 25.161 26.813 1.00 94.00 262 LEU A CA 1
ATOM 2047 C C . LEU A 1 262 ? -8.269 24.279 27.298 1.00 94.00 262 LEU A C 1
ATOM 2049 O O . LEU A 1 262 ? -7.342 24.776 27.937 1.00 94.00 262 LEU A O 1
ATOM 2053 N N . VAL A 1 263 ? -8.332 22.967 27.055 1.00 94.69 263 VAL A N 1
ATOM 2054 C CA . VAL A 1 263 ? -7.240 22.041 27.395 1.00 94.69 263 VAL A CA 1
ATOM 2055 C C . VAL A 1 263 ? -6.088 22.157 26.399 1.00 94.69 263 VAL A C 1
ATOM 2057 O O . VAL A 1 263 ? -4.940 22.027 26.803 1.00 94.69 263 VAL A O 1
ATOM 2060 N N . THR A 1 264 ? -6.381 22.415 25.125 1.00 92.81 264 THR A N 1
ATOM 2061 C CA . THR A 1 264 ? -5.368 22.522 24.062 1.00 92.81 264 THR A CA 1
ATOM 2062 C C . THR A 1 264 ? -4.586 23.839 24.137 1.00 92.81 264 THR A C 1
ATOM 2064 O O . THR A 1 264 ? -3.439 23.893 23.708 1.00 92.81 264 THR A O 1
ATOM 2067 N N . GLU A 1 265 ? -5.186 24.898 24.687 1.00 89.75 265 GLU A N 1
ATOM 2068 C CA . GLU A 1 265 ? -4.532 26.199 24.901 1.00 89.75 265 GLU A CA 1
ATOM 2069 C C . GLU A 1 265 ? -3.569 26.239 26.105 1.00 89.75 265 GLU A C 1
ATOM 2071 O O . GLU A 1 265 ? -2.830 27.214 26.255 1.00 89.75 265 GLU A O 1
ATOM 2076 N N . ARG A 1 266 ? -3.574 25.216 26.969 1.00 66.88 266 ARG A N 1
ATOM 2077 C CA . ARG A 1 266 ? -2.664 25.107 28.122 1.00 66.88 266 ARG A CA 1
ATOM 2078 C C . ARG A 1 266 ? -1.380 24.366 27.780 1.00 66.88 266 ARG A C 1
ATOM 2080 O O . ARG A 1 266 ? -0.333 24.798 28.311 1.00 66.88 266 ARG A O 1
#

Secondary structure (DSSP, 8-state):
--PPPPPPPPPPP---S--PPPPHHHHHHHH-SPPPPPHHHHHHHHHHH-TTTS---TTT--TTGGGGG-HHHHHHHHHHHHHHHHHHHHHHHHHHHHHHHHHH--TTSSHHHHHHHSTT--S----S--HHHHHHHHHT-SS--SHHHHHHHHHHHHHHHHS-----TTT---HHHHHHHHHHHHHHHHHHHHHHHHHHHHHHHHHHHHHHTT---GGGG-----S--TT--HHHHHHHHTTTS-----------HHHHHHHHT-

pLDDT: mean 74.46, std 17.04, range [37.5, 97.56]

Sequence (266 aa):
MTSKPGPSPPPAPSGVFKQAYLNSEDVLQVYGEWVPPSEKEAQVKYHTSHTHHDTYEVSTCKTGDLKEFGPAHMLYFYFLKYMAVVFGALAAVPALVQIILYIGGDFFTVYSDLDRLTIGNYGFPSSNMNANEAVAAYQLTPDNKGADAEIRLLQVFLNSSNNASVAMASLGADKRSAIVALSVLDLLGTLGYFGFCVFLMWWTRDLARKVDERTVTIRDYSVRAELLPPDAEPAEVKAYFEQWGEVVQVECVRRCSELIELVTER

Organism: NCBI:txid1034604

Foldseek 3Di:
DDDDDDDDADDDDPDPDDPPPDDVVVVCVRPNDDDPDDPVVVVVVCCVVVVVPPPDDPVRDDLVSCCVVPPVSSLVVVVVVVVVVLVVVLCVPLVVVVVCCVVQFPPPPDVVVVCCPPPVRVDDPPDPDDPVVVVVVVVVDPDPPDPVVVVVSVVSVVVSLVPFQPQRPRPRDGPVRVVVVSVVVVVVSVVVVVVVVVVSVVVSVVVVVVSVVVDDDVVVVDDDDPDDDPPDDQVNVLVVCPVPHHDPGGDDDDPCVVVVVVVVVD